Protein AF-A0AAT9HQ12-F1 (afdb_monomer_lite)

Secondary structure (DSSP, 8-state):
-EEE-TT-BEEEEEE--HHHHHHHHHHHHTT--------GGGEEEEEES-SS----PPTTSPPPBPPPTTT---PPPPPP-TTS-STTHHHHHHHHHHHTHHHHHHTS-GGGS--TT-----S--PPPP-------------------------------HHHHHHHHHHHHHHHHHHSPPSTTSEEEEE-GGG-EEEEEEETTEEEEEETTS-EEEEESSSTT--EEE--TTTHHHHHHHHHHHS----

Organism: NCBI:txid3074435

pLDDT: mean 78.27, std 21.44, range [27.86, 98.12]

Structure (mmCIF, N/CA/C/O backbone):
data_AF-A0AAT9HQ12-F1
#
_entry.id   AF-A0AAT9HQ12-F1
#
loop_
_atom_site.group_PDB
_atom_site.id
_atom_site.type_symbol
_atom_site.label_atom_id
_atom_site.label_alt_id
_atom_site.label_comp_id
_atom_site.label_asym_id
_atom_site.label_entity_id
_atom_site.label_seq_id
_atom_site.pdbx_PDB_ins_code
_atom_site.Cartn_x
_atom_site.Cartn_y
_atom_site.Cartn_z
_atom_site.occupancy
_atom_site.B_iso_or_equiv
_atom_site.auth_seq_id
_atom_site.auth_comp_id
_atom_site.auth_asym_id
_atom_site.auth_atom_id
_atom_site.pdbx_PDB_model_num
ATOM 1 N N . MET A 1 1 ? 15.199 -3.775 -9.799 1.00 80.31 1 MET A N 1
ATOM 2 C CA . MET A 1 1 ? 16.308 -2.938 -10.311 1.00 80.31 1 MET A CA 1
ATOM 3 C C . MET A 1 1 ? 16.054 -2.595 -11.773 1.00 80.31 1 MET A C 1
ATOM 5 O O . MET A 1 1 ? 15.286 -3.301 -12.417 1.00 80.31 1 MET A O 1
ATOM 9 N N . LEU A 1 2 ? 16.644 -1.513 -12.286 1.00 86.12 2 LEU A N 1
ATOM 10 C CA . LEU A 1 2 ? 16.540 -1.106 -13.694 1.00 86.12 2 LEU A CA 1
ATOM 11 C C . LEU A 1 2 ? 17.924 -1.249 -14.338 1.00 86.12 2 LEU A C 1
ATOM 13 O O . LEU A 1 2 ? 18.877 -0.660 -13.838 1.00 86.12 2 LEU A O 1
ATOM 17 N N . GLY A 1 3 ? 18.034 -2.042 -15.404 1.00 84.06 3 GLY A N 1
ATOM 18 C CA . GLY A 1 3 ? 19.289 -2.310 -16.111 1.00 84.06 3 GLY A CA 1
ATOM 19 C C . GLY A 1 3 ? 19.176 -2.071 -17.616 1.00 84.06 3 GLY A C 1
ATOM 20 O O . GLY A 1 3 ? 18.081 -2.131 -18.179 1.00 84.06 3 GLY A O 1
ATOM 21 N N . GLN A 1 4 ? 20.307 -1.778 -18.257 1.00 86.56 4 GLN A N 1
ATOM 22 C CA . GLN A 1 4 ? 20.458 -1.646 -19.708 1.00 86.56 4 GLN A CA 1
ATOM 23 C C . GLN A 1 4 ? 21.588 -2.585 -20.144 1.00 86.56 4 GLN A C 1
ATOM 25 O O . GLN A 1 4 ? 22.638 -2.595 -19.503 1.00 86.56 4 GLN A O 1
ATOM 30 N N . ASP A 1 5 ? 21.382 -3.378 -21.194 1.00 86.94 5 ASP A N 1
ATOM 31 C CA . ASP A 1 5 ? 22.424 -4.266 -21.726 1.00 86.94 5 ASP A CA 1
ATOM 32 C C . ASP A 1 5 ? 23.354 -3.570 -22.741 1.00 86.94 5 ASP A C 1
ATOM 34 O O . ASP A 1 5 ? 23.207 -2.386 -23.051 1.00 86.94 5 ASP A O 1
ATOM 38 N N . GLY A 1 6 ? 24.340 -4.314 -23.253 1.00 87.75 6 GLY A N 1
ATOM 39 C CA . GLY A 1 6 ? 25.343 -3.804 -24.193 1.00 87.75 6 GLY A CA 1
ATOM 40 C C . GLY A 1 6 ? 24.816 -3.458 -25.592 1.00 87.75 6 GLY A C 1
ATOM 41 O O . GLY A 1 6 ? 25.466 -2.685 -26.294 1.00 87.75 6 GLY A O 1
ATOM 42 N N . GLU A 1 7 ? 23.651 -3.974 -25.997 1.00 89.81 7 GLU A N 1
ATOM 43 C CA . GLU A 1 7 ? 22.966 -3.555 -27.233 1.00 89.81 7 GLU A CA 1
ATOM 44 C C . GLU A 1 7 ? 22.048 -2.347 -26.984 1.00 89.81 7 GLU A C 1
ATOM 46 O O . GLU A 1 7 ? 21.621 -1.662 -27.915 1.00 89.81 7 GLU A O 1
ATOM 51 N N . GLY A 1 8 ? 21.806 -2.031 -25.713 1.00 87.69 8 GLY A N 1
ATOM 52 C CA . GLY A 1 8 ? 21.059 -0.880 -25.247 1.00 87.69 8 GLY A CA 1
ATOM 53 C C . GLY A 1 8 ? 19.601 -1.183 -24.910 1.00 87.69 8 GLY A C 1
ATOM 54 O O . GLY A 1 8 ? 18.848 -0.228 -24.691 1.00 87.69 8 GLY A O 1
ATOM 55 N N . ALA A 1 9 ? 19.192 -2.455 -24.860 1.00 89.94 9 ALA A N 1
ATOM 56 C CA . ALA A 1 9 ? 17.831 -2.806 -24.482 1.00 89.94 9 ALA A CA 1
ATOM 57 C C . ALA A 1 9 ? 17.628 -2.649 -22.963 1.00 89.94 9 ALA A C 1
ATOM 59 O O . ALA A 1 9 ? 18.515 -2.916 -22.147 1.00 89.94 9 ALA A O 1
ATOM 60 N N . ARG A 1 10 ? 16.454 -2.135 -22.587 1.00 89.69 10 ARG A N 1
ATOM 61 C CA . ARG A 1 10 ? 16.074 -1.790 -21.211 1.00 89.69 10 ARG A CA 1
ATOM 62 C C . ARG A 1 10 ? 15.330 -2.941 -20.541 1.00 89.69 10 ARG A C 1
ATOM 64 O O . ARG A 1 10 ? 14.375 -3.475 -21.104 1.00 89.69 10 ARG A O 1
ATOM 71 N N . TRP A 1 11 ? 15.709 -3.242 -19.304 1.00 88.50 11 TRP A N 1
ATOM 72 C CA . TRP A 1 11 ? 15.171 -4.345 -18.508 1.00 88.50 11 TRP A CA 1
ATOM 73 C C . TRP A 1 11 ? 14.816 -3.905 -17.088 1.00 88.50 11 TRP A C 1
ATOM 75 O O . TRP A 1 11 ? 15.600 -3.222 -16.424 1.00 88.50 11 TRP A O 1
ATOM 85 N N . THR A 1 12 ? 13.663 -4.347 -16.586 1.00 90.00 12 THR A N 1
ATOM 86 C CA . THR A 1 12 ? 13.330 -4.274 -15.160 1.00 90.00 12 THR A CA 1
ATOM 87 C C . THR A 1 12 ? 13.540 -5.642 -14.523 1.00 90.00 12 THR A C 1
ATOM 89 O O . THR A 1 12 ? 12.779 -6.576 -14.765 1.00 90.00 12 THR A O 1
ATOM 92 N N . VAL A 1 13 ? 14.577 -5.756 -13.697 1.00 88.00 13 VAL A N 1
ATOM 93 C CA . VAL A 1 13 ? 14.955 -6.992 -13.001 1.00 88.00 13 VAL A CA 1
ATOM 94 C C . VAL A 1 13 ? 14.226 -7.066 -11.658 1.00 88.00 13 VAL A C 1
ATOM 96 O O . VAL A 1 13 ? 14.308 -6.133 -10.851 1.00 88.00 13 VAL A O 1
ATOM 99 N N . VAL A 1 14 ? 13.517 -8.164 -11.413 1.00 88.00 14 VAL A N 1
ATOM 100 C CA . VAL A 1 14 ? 12.830 -8.476 -10.153 1.00 88.00 14 VAL A CA 1
ATOM 101 C C . VAL A 1 14 ? 13.702 -9.440 -9.356 1.00 88.00 14 VAL A C 1
ATOM 103 O O . VAL A 1 14 ? 14.080 -10.488 -9.875 1.00 88.00 14 VAL A O 1
ATOM 106 N N . VAL A 1 15 ? 14.002 -9.087 -8.105 1.00 88.38 15 VAL A N 1
ATOM 107 C CA . VAL A 1 15 ? 14.813 -9.895 -7.180 1.00 88.38 15 VAL A CA 1
ATOM 108 C C . VAL A 1 15 ? 14.055 -10.167 -5.883 1.00 88.38 15 VAL A C 1
ATOM 110 O O . VAL A 1 15 ? 13.202 -9.361 -5.502 1.00 88.38 15 VAL A O 1
ATOM 113 N N . ASP A 1 16 ? 14.359 -11.278 -5.213 1.00 86.94 16 ASP A N 1
ATOM 114 C CA . ASP A 1 16 ? 13.832 -11.611 -3.881 1.00 86.94 16 ASP A CA 1
ATOM 115 C C . ASP A 1 16 ? 14.804 -11.307 -2.724 1.00 86.94 16 ASP A C 1
ATOM 117 O O . ASP A 1 16 ? 14.398 -11.362 -1.560 1.00 86.94 16 ASP A O 1
ATOM 121 N N . ASP A 1 17 ? 16.041 -10.888 -3.018 1.00 87.50 17 ASP A N 1
ATOM 122 C CA . ASP A 1 17 ? 17.003 -10.434 -2.010 1.00 87.50 17 ASP A CA 1
ATOM 123 C C . ASP A 1 17 ? 16.582 -9.096 -1.363 1.00 87.50 17 ASP A C 1
ATOM 125 O O . ASP A 1 17 ? 16.874 -7.989 -1.832 1.00 87.50 17 ASP A O 1
ATOM 129 N N . VAL A 1 18 ? 15.899 -9.218 -0.223 1.00 81.31 18 VAL A N 1
ATOM 130 C CA . VAL A 1 18 ? 15.489 -8.104 0.643 1.00 81.31 18 VAL A CA 1
ATOM 131 C C . VAL A 1 18 ? 16.694 -7.368 1.247 1.00 81.31 18 VAL A C 1
ATOM 133 O O . VAL A 1 18 ? 16.600 -6.169 1.513 1.00 81.31 18 VAL A O 1
ATOM 136 N N . SER A 1 19 ? 17.830 -8.042 1.454 1.00 84.44 19 SER A N 1
ATOM 137 C CA . SER A 1 19 ? 19.046 -7.436 2.005 1.00 84.44 19 SER A CA 1
ATOM 138 C C . SER A 1 19 ? 19.709 -6.512 0.987 1.00 84.44 19 SER A C 1
ATOM 140 O O . SER A 1 19 ? 20.027 -5.375 1.332 1.00 84.44 19 SER A O 1
ATOM 142 N N . LEU A 1 20 ? 19.825 -6.935 -0.274 1.00 85.44 20 LEU A N 1
ATOM 143 C CA . LEU A 1 20 ? 20.295 -6.086 -1.373 1.00 85.44 20 LEU A CA 1
ATOM 144 C C . LEU A 1 20 ? 19.397 -4.851 -1.562 1.00 85.44 20 LEU A C 1
ATOM 146 O O . LEU A 1 20 ? 19.901 -3.743 -1.734 1.00 85.44 20 LEU A O 1
ATOM 150 N N . VAL A 1 21 ? 18.071 -5.003 -1.452 1.00 82.81 21 VAL A N 1
ATOM 151 C CA . VAL A 1 21 ? 17.129 -3.866 -1.490 1.00 82.81 21 VAL A CA 1
ATOM 152 C C . VAL A 1 21 ? 17.324 -2.917 -0.298 1.00 82.81 21 VAL A C 1
ATOM 154 O O . VAL A 1 21 ? 17.319 -1.700 -0.483 1.00 82.81 21 VAL A O 1
ATOM 157 N N . ALA A 1 22 ? 17.537 -3.439 0.913 1.00 83.44 22 ALA A N 1
ATOM 158 C CA . ALA A 1 22 ? 17.792 -2.616 2.097 1.00 83.44 22 ALA A CA 1
ATOM 159 C C . ALA A 1 22 ? 19.127 -1.854 2.003 1.00 83.44 22 ALA A C 1
ATOM 161 O O . ALA A 1 22 ? 19.181 -0.669 2.335 1.00 83.44 22 ALA A O 1
ATOM 162 N N . VAL A 1 23 ? 20.185 -2.500 1.499 1.00 86.31 23 VAL A N 1
ATOM 163 C CA . VAL A 1 23 ? 21.488 -1.862 1.249 1.00 86.31 23 VAL A CA 1
ATOM 164 C C . VAL A 1 23 ? 21.386 -0.817 0.136 1.00 86.31 23 VAL A C 1
ATOM 166 O O . VAL A 1 23 ? 21.974 0.251 0.269 1.00 86.31 23 VAL A O 1
ATOM 169 N N . ALA A 1 24 ? 20.597 -1.053 -0.917 1.00 85.44 24 ALA A N 1
ATOM 170 C CA . ALA A 1 24 ? 20.370 -0.067 -1.973 1.00 85.44 24 ALA A CA 1
ATOM 171 C C . ALA A 1 24 ? 19.743 1.232 -1.436 1.00 85.44 24 ALA A C 1
ATOM 173 O O . ALA A 1 24 ? 20.214 2.323 -1.758 1.00 85.44 24 ALA A O 1
ATOM 174 N N . ILE A 1 25 ? 18.719 1.113 -0.582 1.00 83.75 25 ILE A N 1
ATOM 175 C CA . ILE A 1 25 ? 18.056 2.256 0.066 1.00 83.75 25 ILE A CA 1
ATOM 176 C C . ILE A 1 25 ? 19.024 2.970 1.019 1.00 83.75 25 ILE A C 1
ATOM 178 O O . ILE A 1 25 ? 19.206 4.177 0.908 1.00 83.75 25 ILE A O 1
ATOM 182 N N . ALA A 1 26 ? 19.711 2.235 1.900 1.00 85.69 26 ALA A N 1
ATOM 183 C CA . ALA A 1 26 ? 20.644 2.827 2.860 1.00 85.69 26 ALA A CA 1
ATOM 184 C C . ALA A 1 26 ? 21.833 3.536 2.182 1.00 85.69 26 ALA A C 1
ATOM 186 O O . ALA A 1 26 ? 22.249 4.607 2.621 1.00 85.69 26 ALA A O 1
ATOM 187 N N . SER A 1 27 ? 22.365 2.972 1.093 1.00 87.88 27 SER A N 1
ATOM 188 C CA . SER A 1 27 ? 23.413 3.608 0.288 1.00 87.88 27 SER A CA 1
ATOM 189 C C . SER A 1 27 ? 22.914 4.894 -0.371 1.00 87.88 27 SER A C 1
ATOM 191 O O . SER A 1 27 ? 23.603 5.908 -0.298 1.00 87.88 27 SER A O 1
ATOM 193 N N . TRP A 1 28 ? 21.701 4.891 -0.937 1.00 85.38 28 TRP A N 1
ATOM 194 C CA . TRP A 1 28 ? 21.075 6.085 -1.513 1.00 85.38 28 TRP A CA 1
ATOM 195 C C . TRP A 1 28 ? 20.851 7.189 -0.466 1.00 85.38 28 TRP A C 1
ATOM 197 O O . TRP A 1 28 ? 21.304 8.317 -0.662 1.00 85.38 28 TRP A O 1
ATOM 207 N N . ASP A 1 29 ? 20.236 6.858 0.673 1.00 84.62 29 ASP A N 1
ATOM 208 C CA . ASP A 1 29 ? 19.923 7.810 1.750 1.00 84.62 29 ASP A CA 1
ATOM 209 C C . ASP A 1 29 ? 21.185 8.412 2.399 1.00 84.62 29 ASP A C 1
ATOM 211 O O . ASP A 1 29 ? 21.175 9.559 2.849 1.00 84.62 29 ASP A O 1
ATOM 215 N N . CYS A 1 30 ? 22.295 7.666 2.421 1.00 89.50 30 CYS A N 1
ATOM 216 C CA . CYS A 1 30 ? 23.600 8.155 2.874 1.00 89.50 30 CYS A CA 1
ATOM 217 C C . CYS A 1 30 ? 24.458 8.801 1.767 1.00 89.50 30 CYS A C 1
ATOM 219 O O . CYS A 1 30 ? 25.561 9.262 2.065 1.00 89.50 30 CYS A O 1
ATOM 221 N N . GLY A 1 31 ? 23.997 8.840 0.511 1.00 87.19 31 GLY A N 1
ATOM 222 C CA . GLY A 1 31 ? 24.762 9.376 -0.622 1.00 87.19 31 GLY A CA 1
ATOM 223 C C . GLY A 1 31 ? 26.035 8.585 -0.955 1.00 87.19 31 GLY A C 1
ATOM 224 O O . GLY A 1 31 ? 27.016 9.166 -1.416 1.00 87.19 31 GLY A O 1
ATOM 225 N N . MET A 1 32 ? 26.044 7.278 -0.682 1.00 85.25 32 MET A N 1
ATOM 226 C CA . MET A 1 32 ? 27.166 6.373 -0.939 1.00 85.25 32 MET A CA 1
ATOM 227 C C . MET A 1 32 ? 27.026 5.683 -2.299 1.00 85.25 32 MET A C 1
ATOM 229 O O . MET A 1 32 ? 25.956 5.191 -2.653 1.00 85.25 32 MET A O 1
ATOM 233 N N . GLU A 1 33 ? 28.133 5.571 -3.033 1.00 80.31 33 GLU A N 1
ATOM 234 C CA . GLU A 1 33 ? 28.203 4.708 -4.214 1.00 80.31 33 GLU A CA 1
ATOM 235 C C . GLU A 1 33 ? 28.159 3.231 -3.788 1.00 80.31 33 GLU A C 1
ATOM 237 O O . GLU A 1 33 ? 28.920 2.794 -2.920 1.00 80.31 33 GLU A O 1
ATOM 242 N N . HIS A 1 34 ? 27.271 2.454 -4.407 1.00 78.69 34 HIS A N 1
ATOM 243 C CA . HIS A 1 34 ? 27.161 1.012 -4.211 1.00 78.69 34 HIS A CA 1
ATOM 244 C C . HIS A 1 34 ? 26.798 0.342 -5.537 1.00 78.69 34 HIS A C 1
ATOM 246 O O . HIS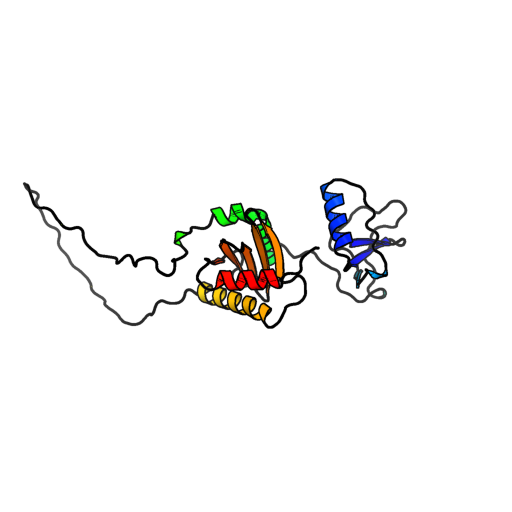 A 1 34 ? 25.990 0.876 -6.298 1.00 78.69 34 HIS A O 1
ATOM 252 N N . ASP A 1 35 ? 27.393 -0.817 -5.816 1.00 80.06 35 ASP A N 1
ATOM 253 C CA . ASP A 1 35 ? 27.052 -1.608 -6.997 1.00 80.06 35 ASP A CA 1
ATOM 254 C C . ASP A 1 35 ? 25.690 -2.283 -6.780 1.00 80.06 35 ASP A C 1
ATOM 256 O O . ASP A 1 35 ? 25.465 -2.942 -5.768 1.00 80.06 35 ASP A O 1
ATOM 260 N N . LEU A 1 36 ? 24.769 -2.091 -7.723 1.00 76.31 36 LEU A N 1
ATOM 261 C CA . LEU A 1 36 ? 23.414 -2.646 -7.694 1.00 76.31 36 LEU A CA 1
ATOM 262 C C . LEU A 1 36 ? 23.254 -3.778 -8.718 1.00 76.31 36 LEU A C 1
ATOM 264 O O . LEU A 1 36 ? 22.199 -3.926 -9.335 1.00 76.31 36 LEU A O 1
ATOM 268 N N . SER A 1 37 ? 24.315 -4.565 -8.889 1.00 80.88 37 SER A N 1
ATOM 269 C CA . SER A 1 37 ? 24.334 -5.812 -9.652 1.00 80.88 37 SER A CA 1
ATOM 270 C C . SER A 1 37 ? 23.830 -6.976 -8.780 1.00 80.88 37 SER A C 1
ATOM 272 O O . SER A 1 37 ? 24.527 -7.364 -7.841 1.00 80.88 37 SER A O 1
ATOM 274 N N . PRO A 1 38 ? 22.633 -7.539 -9.037 1.00 83.44 38 PRO A N 1
ATOM 275 C CA . PRO A 1 38 ? 22.118 -8.672 -8.272 1.00 83.44 38 PRO A CA 1
ATOM 276 C C . PRO A 1 38 ? 22.816 -9.982 -8.662 1.00 83.44 38 PRO A C 1
ATOM 278 O O . PRO A 1 38 ? 23.213 -10.167 -9.812 1.00 83.44 38 PRO A O 1
ATOM 281 N N . ASP A 1 39 ? 22.905 -10.914 -7.713 1.00 85.12 39 ASP A N 1
ATOM 282 C CA . ASP A 1 39 ? 23.353 -12.286 -7.976 1.00 85.12 39 ASP A CA 1
ATOM 283 C C . ASP A 1 39 ? 22.317 -13.025 -8.844 1.00 85.12 39 ASP A C 1
ATOM 285 O O . ASP A 1 39 ? 21.108 -12.893 -8.616 1.00 85.12 39 ASP A O 1
ATOM 289 N N . GLU A 1 40 ? 22.770 -13.804 -9.833 1.00 85.12 40 GLU A N 1
ATOM 290 C CA . GLU A 1 40 ? 21.889 -14.483 -10.796 1.00 85.12 40 GLU A CA 1
ATOM 291 C C . GLU A 1 40 ? 20.883 -15.437 -10.134 1.00 85.12 40 GLU A C 1
ATOM 293 O O . GLU A 1 40 ? 19.781 -15.619 -10.651 1.00 85.12 40 GLU A O 1
ATOM 298 N N . HIS A 1 41 ? 21.207 -15.998 -8.966 1.00 89.12 41 HIS A N 1
ATOM 299 C CA . HIS A 1 41 ? 20.320 -16.887 -8.218 1.00 89.12 41 HIS A CA 1
ATOM 300 C C . HIS A 1 41 ? 19.197 -16.141 -7.474 1.00 89.12 41 HIS A C 1
ATOM 302 O O . HIS A 1 41 ? 18.236 -16.779 -7.051 1.00 89.12 41 HIS A O 1
ATOM 308 N N . THR A 1 42 ? 19.294 -14.812 -7.337 1.00 88.25 42 THR A N 1
ATOM 309 C CA . THR A 1 42 ? 18.261 -13.945 -6.725 1.00 88.25 42 THR A CA 1
ATOM 310 C C . THR A 1 42 ? 17.302 -13.338 -7.757 1.00 88.25 42 THR A C 1
ATOM 312 O O . THR A 1 42 ? 16.318 -12.694 -7.392 1.00 88.25 42 THR A O 1
ATOM 315 N N . VAL A 1 43 ? 17.568 -13.509 -9.061 1.00 89.38 43 VAL A N 1
ATOM 316 C CA . VAL A 1 43 ? 16.749 -12.938 -10.142 1.00 89.38 43 VAL A CA 1
ATOM 317 C C . VAL A 1 43 ? 15.533 -13.823 -10.413 1.00 89.38 43 VAL A C 1
ATOM 319 O O . VAL A 1 43 ? 15.621 -14.874 -11.042 1.00 89.38 43 VAL A O 1
ATOM 322 N N . VAL A 1 44 ? 14.363 -13.357 -9.976 1.00 89.75 44 VAL A N 1
ATOM 323 C CA . VAL A 1 44 ? 13.088 -14.084 -10.095 1.00 89.75 44 VAL A CA 1
ATOM 324 C C . VAL A 1 44 ? 12.413 -13.843 -11.451 1.00 89.75 44 VAL A C 1
ATOM 326 O O . VAL A 1 44 ? 11.695 -14.708 -11.952 1.00 89.75 44 VAL A O 1
ATOM 329 N N . ALA A 1 45 ? 12.619 -12.664 -12.051 1.00 88.12 45 ALA A N 1
ATOM 330 C CA . ALA A 1 45 ? 12.135 -12.333 -13.393 1.00 88.12 45 ALA A CA 1
ATOM 331 C C . ALA A 1 45 ? 12.907 -11.156 -14.015 1.00 88.12 45 ALA A C 1
ATOM 333 O O . ALA A 1 45 ? 13.331 -10.238 -13.313 1.00 88.12 45 ALA A O 1
ATOM 334 N N . ALA A 1 46 ? 12.988 -11.129 -15.346 1.00 88.00 46 ALA A N 1
ATOM 335 C CA . ALA A 1 46 ? 13.354 -9.947 -16.122 1.00 88.00 46 ALA A CA 1
ATOM 336 C C . ALA A 1 46 ? 12.145 -9.513 -16.964 1.00 88.00 46 ALA A C 1
ATOM 338 O O . ALA A 1 46 ? 11.625 -10.294 -17.758 1.00 88.00 46 ALA A O 1
ATOM 339 N N . LEU A 1 47 ? 11.678 -8.280 -16.766 1.00 90.12 47 LEU A N 1
ATOM 340 C CA . LEU A 1 47 ? 10.546 -7.699 -17.488 1.00 90.12 47 LEU A CA 1
ATOM 341 C C . LEU A 1 47 ? 11.039 -6.692 -18.541 1.00 90.12 47 LEU A C 1
ATOM 343 O O . LEU A 1 47 ? 11.999 -5.961 -18.276 1.00 90.12 47 LEU A O 1
ATOM 347 N N . PRO A 1 48 ? 10.392 -6.616 -19.718 1.00 90.62 48 PRO A N 1
ATOM 348 C CA . PRO A 1 48 ? 10.818 -5.725 -20.790 1.00 90.62 48 PRO A CA 1
ATOM 349 C C . PRO A 1 48 ? 10.593 -4.246 -20.438 1.00 90.62 48 PRO A C 1
ATOM 351 O O . PRO A 1 48 ? 9.521 -3.849 -19.977 1.00 90.62 48 PRO A O 1
ATOM 354 N N . GLY A 1 49 ? 11.592 -3.415 -20.729 1.00 88.50 49 GLY A N 1
ATOM 355 C CA . GLY A 1 49 ? 11.551 -1.965 -20.558 1.00 88.50 49 GLY A CA 1
ATOM 356 C C . GLY A 1 49 ? 11.675 -1.479 -19.112 1.00 88.50 49 GLY A C 1
ATOM 357 O O . GLY A 1 49 ? 11.856 -2.252 -18.168 1.00 88.50 49 GLY A O 1
ATOM 358 N N . TRP A 1 50 ? 11.569 -0.159 -18.943 1.00 88.12 50 TRP A N 1
ATOM 359 C CA . TRP A 1 50 ? 11.500 0.520 -17.642 1.00 88.12 50 TRP A CA 1
ATOM 360 C C . TRP A 1 50 ? 10.178 1.287 -17.508 1.00 88.12 50 TRP A C 1
ATOM 362 O O . TRP A 1 50 ? 9.722 1.854 -18.504 1.00 88.12 50 TRP A O 1
ATOM 372 N N . PRO A 1 51 ? 9.621 1.427 -16.287 1.00 81.94 51 PRO A N 1
ATOM 373 C CA . PRO A 1 51 ? 8.449 2.269 -16.050 1.00 81.94 51 PRO A CA 1
ATOM 374 C C . PRO A 1 51 ? 8.724 3.766 -16.237 1.00 81.94 51 PRO A C 1
ATOM 376 O O . PRO A 1 51 ? 7.786 4.551 -16.284 1.00 81.94 51 PRO A O 1
ATOM 379 N N . LEU A 1 52 ? 9.986 4.192 -16.349 1.00 79.94 52 LEU A N 1
ATOM 380 C CA . LEU A 1 52 ? 10.353 5.600 -16.497 1.00 79.94 52 LEU A CA 1
ATOM 381 C C . LEU A 1 52 ? 10.992 5.886 -17.870 1.00 79.94 52 LEU A C 1
ATOM 383 O O . LEU A 1 52 ? 11.771 5.068 -18.381 1.00 79.94 52 LEU A O 1
ATOM 387 N N . PRO A 1 53 ? 10.703 7.051 -18.483 1.00 75.88 53 PRO A N 1
ATOM 388 C CA . PRO A 1 53 ? 11.458 7.534 -19.630 1.00 75.88 53 PRO A CA 1
ATOM 389 C C . PRO A 1 53 ? 12.861 7.955 -19.176 1.00 75.88 53 PRO A C 1
ATOM 391 O O . PRO A 1 53 ? 13.021 8.605 -18.145 1.00 75.88 53 PRO A O 1
ATOM 394 N N . VAL A 1 54 ? 13.883 7.617 -19.962 1.00 74.50 54 VAL A N 1
ATOM 395 C CA . VAL A 1 54 ? 15.264 8.053 -19.722 1.00 74.50 54 VAL A CA 1
ATOM 396 C C . VAL A 1 54 ? 15.836 8.590 -21.026 1.00 74.50 54 VAL A C 1
ATOM 398 O O . VAL A 1 54 ? 15.812 7.911 -22.047 1.00 74.50 54 VAL A O 1
ATOM 401 N N . ALA A 1 55 ? 16.319 9.831 -20.983 1.00 72.06 55 ALA A N 1
ATOM 402 C CA . ALA A 1 55 ? 16.770 10.586 -22.154 1.00 72.06 55 ALA A CA 1
ATOM 403 C C . ALA A 1 55 ? 18.294 10.531 -22.388 1.00 72.06 55 ALA A C 1
ATOM 405 O O . ALA A 1 55 ? 18.800 11.199 -23.287 1.00 72.06 55 ALA A O 1
ATOM 406 N N . VAL A 1 56 ? 19.033 9.781 -21.564 1.00 71.56 56 VAL A N 1
ATOM 407 C CA . VAL A 1 56 ? 20.503 9.748 -21.547 1.00 71.56 56 VAL A CA 1
ATOM 408 C C . VAL A 1 56 ? 20.980 8.298 -21.621 1.00 71.56 56 VAL A C 1
ATOM 410 O O . VAL A 1 56 ? 20.515 7.459 -20.855 1.00 71.56 56 VAL A O 1
ATOM 413 N N . ALA A 1 57 ? 21.899 8.008 -22.542 1.00 73.88 57 ALA A N 1
ATOM 414 C CA . ALA A 1 57 ? 22.568 6.712 -22.645 1.00 73.88 57 ALA A CA 1
ATOM 415 C C . ALA A 1 57 ? 23.754 6.625 -21.671 1.00 73.88 57 ALA A C 1
ATOM 417 O O . ALA A 1 57 ? 24.431 7.628 -21.427 1.00 73.88 57 ALA A O 1
ATOM 418 N N . ALA A 1 58 ? 24.057 5.425 -21.174 1.00 76.75 58 ALA A N 1
ATOM 419 C CA . ALA A 1 58 ? 25.329 5.176 -20.502 1.00 76.75 58 ALA A CA 1
ATOM 420 C C . ALA A 1 58 ? 26.511 5.344 -21.491 1.00 76.75 58 ALA A C 1
ATOM 422 O O . ALA A 1 58 ? 26.374 5.009 -22.673 1.00 76.75 58 ALA A O 1
ATOM 423 N N . PRO A 1 59 ? 27.686 5.846 -21.058 1.00 81.38 59 PRO A N 1
ATOM 424 C CA . PRO A 1 59 ? 28.836 6.010 -21.944 1.00 81.38 59 PRO A CA 1
ATOM 425 C C . PRO A 1 59 ? 29.245 4.699 -22.630 1.00 81.38 59 PRO A C 1
ATOM 427 O O . PRO A 1 59 ? 29.462 3.686 -21.970 1.00 81.38 59 PRO A O 1
ATOM 430 N N . ASN A 1 60 ? 29.430 4.754 -23.952 1.00 85.75 60 ASN A N 1
ATOM 431 C CA . ASN A 1 60 ? 29.773 3.624 -24.832 1.00 85.75 60 ASN A CA 1
ATOM 432 C C . ASN A 1 60 ? 28.669 2.561 -25.034 1.00 85.75 60 ASN A C 1
ATOM 434 O O . ASN A 1 60 ? 28.934 1.555 -25.688 1.00 85.75 60 ASN A O 1
ATOM 438 N N . VAL A 1 61 ? 27.445 2.791 -24.548 1.00 86.56 61 VAL A N 1
ATOM 439 C CA . VAL A 1 61 ? 26.268 1.941 -24.810 1.00 86.56 61 VAL A CA 1
ATOM 440 C C . VAL A 1 61 ? 25.370 2.616 -25.866 1.00 86.56 61 VAL A C 1
ATOM 442 O O . VAL A 1 61 ? 25.325 3.851 -25.915 1.00 86.56 61 VAL A O 1
ATOM 445 N N . PRO A 1 62 ? 24.655 1.868 -26.733 1.00 88.75 62 PRO A N 1
ATOM 446 C CA . PRO A 1 62 ? 23.667 2.446 -27.644 1.00 88.75 62 PRO A CA 1
ATOM 447 C C . PRO A 1 62 ? 22.522 3.188 -26.932 1.00 88.75 62 PRO A C 1
ATOM 449 O O . PRO A 1 62 ? 22.351 3.126 -25.711 1.00 88.75 62 PRO A O 1
ATOM 452 N N . ALA A 1 63 ? 21.706 3.900 -27.715 1.00 87.69 63 ALA A N 1
ATOM 453 C CA . ALA A 1 63 ? 20.546 4.618 -27.195 1.00 87.69 63 ALA A CA 1
ATOM 454 C C . ALA A 1 63 ? 19.576 3.656 -26.465 1.00 87.69 63 ALA A C 1
ATOM 456 O O . ALA A 1 63 ? 19.244 2.607 -27.030 1.00 87.69 63 ALA A O 1
ATOM 457 N N . PRO A 1 64 ? 19.099 3.995 -25.247 1.00 88.94 64 PRO A N 1
ATOM 458 C CA . PRO A 1 64 ? 18.192 3.135 -24.496 1.00 88.94 64 PRO A CA 1
ATOM 459 C C . PRO A 1 64 ? 16.892 2.890 -25.265 1.00 88.94 64 PRO A C 1
ATOM 461 O O . PRO A 1 64 ? 16.176 3.833 -25.603 1.00 88.94 64 PRO A O 1
ATOM 464 N N . HIS A 1 65 ? 16.571 1.624 -25.516 1.00 87.38 65 HIS A N 1
ATOM 465 C CA . HIS A 1 65 ? 15.349 1.209 -26.201 1.00 87.38 65 HIS A CA 1
ATOM 466 C C . HIS A 1 65 ? 14.697 0.034 -25.470 1.00 87.38 65 HIS A C 1
ATOM 468 O O . HIS A 1 65 ? 15.343 -0.660 -24.694 1.00 87.38 65 HIS A O 1
ATOM 474 N N . ASP A 1 66 ? 13.407 -0.204 -25.680 1.00 87.00 66 ASP A N 1
ATOM 475 C CA . ASP A 1 66 ? 12.774 -1.390 -25.102 1.00 87.00 66 ASP A CA 1
ATOM 476 C C . ASP A 1 66 ? 12.932 -2.595 -26.041 1.00 87.00 66 ASP A C 1
ATOM 478 O O . ASP A 1 66 ? 12.773 -2.421 -27.254 1.00 87.00 66 ASP A O 1
ATOM 482 N N . PRO A 1 67 ? 13.170 -3.808 -25.511 1.00 87.62 67 PRO A N 1
ATOM 483 C CA . PRO A 1 67 ? 13.293 -5.014 -26.322 1.00 87.62 67 PRO A CA 1
ATOM 484 C C . PRO A 1 67 ? 12.009 -5.313 -27.114 1.00 87.62 67 PRO A C 1
ATOM 486 O O . PRO A 1 67 ? 10.889 -4.951 -26.716 1.00 87.62 67 PRO A O 1
ATOM 489 N N . GLY A 1 68 ? 12.194 -5.978 -28.257 1.00 81.44 68 GLY A N 1
ATOM 490 C CA . GLY A 1 68 ? 11.109 -6.448 -29.117 1.00 81.44 68 GLY A CA 1
ATOM 491 C C . GLY A 1 68 ? 10.299 -7.583 -28.474 1.00 81.44 68 GLY A C 1
ATOM 492 O O . GLY A 1 68 ? 10.821 -8.292 -27.611 1.00 81.44 68 GLY A O 1
ATOM 493 N N . PRO A 1 69 ? 9.034 -7.782 -28.893 1.00 77.06 69 PRO A N 1
ATOM 494 C CA . PRO A 1 69 ? 8.178 -8.838 -28.347 1.00 77.06 69 PRO A CA 1
ATOM 495 C C . PRO A 1 69 ? 8.750 -10.238 -28.606 1.00 77.06 69 PRO A C 1
ATOM 497 O O . PRO A 1 69 ? 8.589 -11.125 -27.780 1.00 77.06 69 PRO A O 1
ATOM 500 N N . ASP A 1 70 ? 9.493 -10.411 -29.703 1.00 76.19 70 ASP A N 1
ATOM 501 C CA . ASP A 1 70 ? 10.132 -11.675 -30.089 1.00 76.19 70 ASP A CA 1
ATOM 502 C C . ASP A 1 70 ? 11.267 -12.113 -29.136 1.00 76.19 70 ASP A C 1
ATOM 504 O O . ASP A 1 70 ? 11.794 -13.216 -29.276 1.00 76.19 70 ASP A O 1
ATOM 508 N N . VAL A 1 71 ? 11.670 -11.249 -28.191 1.00 75.00 71 VAL A N 1
ATOM 509 C CA . VAL A 1 71 ? 12.746 -11.510 -27.219 1.00 75.00 71 VAL A CA 1
ATOM 510 C C . VAL A 1 71 ? 12.190 -12.023 -25.885 1.00 75.00 71 VAL A C 1
ATOM 512 O O . VAL A 1 71 ? 12.738 -12.973 -25.331 1.00 75.00 71 VAL A O 1
ATOM 515 N N . VAL A 1 72 ? 11.116 -11.412 -25.362 1.00 75.25 72 VAL A N 1
ATOM 516 C CA . VAL A 1 72 ? 10.450 -11.809 -24.104 1.00 75.25 72 VAL A CA 1
ATOM 517 C C . VAL A 1 72 ? 8.950 -11.504 -24.162 1.00 75.25 72 VAL A C 1
ATOM 519 O O . VAL A 1 72 ? 8.549 -10.343 -24.272 1.00 75.25 72 VAL A O 1
ATOM 522 N N . ASP A 1 73 ? 8.125 -12.535 -23.963 1.00 68.88 73 ASP A N 1
ATOM 523 C CA . ASP A 1 73 ? 6.693 -12.394 -23.680 1.00 68.88 73 ASP A CA 1
ATOM 524 C C . ASP A 1 73 ? 6.474 -11.790 -22.281 1.00 68.88 73 ASP A C 1
ATOM 526 O O . ASP A 1 73 ? 6.670 -12.448 -21.257 1.00 68.88 73 ASP A O 1
ATOM 530 N N . GLY A 1 74 ? 6.018 -10.537 -22.216 1.00 71.44 74 GLY A N 1
ATOM 531 C CA . GLY A 1 74 ? 5.600 -9.925 -20.955 1.00 71.44 74 GLY A CA 1
ATOM 532 C C . GLY A 1 74 ? 5.095 -8.486 -21.097 1.00 71.44 74 GLY A C 1
ATOM 533 O O . GLY A 1 74 ? 5.605 -7.730 -21.928 1.00 71.44 74 GLY A O 1
ATOM 534 N N . PRO A 1 75 ? 4.106 -8.057 -20.289 1.00 79.56 75 PRO A N 1
ATOM 535 C CA . PRO A 1 75 ? 3.729 -6.652 -20.219 1.00 79.56 75 PRO A CA 1
ATOM 536 C C . PRO A 1 75 ? 4.867 -5.835 -19.592 1.00 79.56 75 PRO A C 1
ATOM 538 O O . PRO A 1 75 ? 5.448 -6.227 -18.577 1.00 79.56 75 PRO A O 1
ATOM 541 N N . ARG A 1 76 ? 5.160 -4.669 -20.174 1.00 81.56 76 ARG A N 1
ATOM 542 C CA . ARG A 1 76 ? 6.081 -3.694 -19.573 1.00 81.56 76 ARG A CA 1
ATOM 543 C C . ARG A 1 76 ? 5.452 -3.137 -18.296 1.00 81.56 76 ARG A C 1
ATOM 545 O O . ARG A 1 76 ? 4.244 -2.896 -18.267 1.00 81.56 76 ARG A O 1
ATOM 552 N N . LEU A 1 77 ? 6.252 -2.889 -17.260 1.00 84.31 77 LEU A N 1
ATOM 553 C CA . LEU A 1 77 ? 5.761 -2.124 -16.112 1.00 84.31 77 LEU A CA 1
ATOM 554 C C . LEU A 1 77 ? 5.515 -0.680 -16.553 1.00 84.31 77 LEU A C 1
ATOM 556 O O . LEU A 1 77 ? 6.433 -0.019 -17.030 1.00 84.31 77 LEU A O 1
ATOM 560 N N . THR A 1 78 ? 4.294 -0.190 -16.372 1.00 80.25 78 THR A N 1
ATOM 561 C CA . THR A 1 78 ? 3.948 1.226 -16.537 1.00 80.25 78 THR A CA 1
ATOM 562 C C . THR A 1 78 ? 3.877 1.907 -15.169 1.00 80.25 78 THR A C 1
ATOM 564 O O . THR A 1 78 ? 3.585 1.240 -14.171 1.00 80.25 78 THR A O 1
ATOM 567 N N . PRO A 1 79 ? 4.076 3.234 -15.086 1.00 79.25 79 PRO A N 1
ATOM 568 C CA . PRO A 1 79 ? 3.628 4.004 -13.934 1.00 79.25 79 PRO A CA 1
ATOM 569 C C . PRO A 1 79 ? 2.128 3.794 -13.683 1.00 79.25 79 PRO A C 1
ATOM 571 O O . PRO A 1 79 ? 1.386 3.483 -14.623 1.00 79.25 79 PRO A O 1
ATOM 574 N N . PRO A 1 80 ? 1.655 3.993 -12.444 1.00 77.31 80 PRO A N 1
ATOM 575 C CA . PRO A 1 80 ? 0.233 4.165 -12.202 1.00 77.31 80 PRO A CA 1
ATOM 576 C C . PRO A 1 80 ? -0.264 5.459 -12.863 1.00 77.31 80 PRO A C 1
ATOM 578 O O . PRO A 1 80 ? 0.393 6.495 -12.773 1.00 77.31 80 PRO A O 1
ATOM 581 N N . ASP A 1 81 ? -1.427 5.401 -13.511 1.00 80.94 81 ASP A N 1
ATOM 582 C CA . ASP A 1 81 ? -2.090 6.567 -14.106 1.00 80.94 81 ASP A CA 1
ATOM 583 C C . ASP A 1 81 ? -2.608 7.495 -13.002 1.00 80.94 81 ASP A C 1
ATOM 585 O O . ASP A 1 81 ? -3.590 7.169 -12.341 1.00 80.94 81 ASP A O 1
ATOM 589 N N . VAL A 1 82 ? -1.926 8.617 -12.761 1.00 76.81 82 VAL A N 1
ATOM 590 C CA . VAL A 1 82 ? -2.228 9.539 -11.652 1.00 76.81 82 VAL A CA 1
ATOM 591 C C . VAL A 1 82 ? -3.508 10.358 -11.840 1.00 76.81 82 VAL A C 1
ATOM 593 O O . VAL A 1 82 ? -4.003 10.897 -10.853 1.00 76.81 82 VAL A O 1
ATOM 596 N N . GLU A 1 83 ? -4.064 10.427 -13.052 1.00 82.12 83 GLU A N 1
ATOM 597 C CA . GLU A 1 83 ? -5.244 11.251 -13.364 1.00 82.12 83 GLU A CA 1
ATOM 598 C C . GLU A 1 83 ? -6.570 10.558 -12.993 1.00 82.12 83 GLU A C 1
ATOM 600 O O . GLU A 1 83 ? -7.610 11.209 -12.870 1.00 82.12 83 GLU A O 1
ATOM 605 N N . VAL A 1 84 ? -6.555 9.232 -12.808 1.00 86.19 84 VAL A N 1
ATOM 606 C CA . VAL A 1 84 ? -7.748 8.411 -12.551 1.00 86.19 84 VAL A CA 1
ATOM 607 C C . VAL A 1 84 ? -7.638 7.734 -11.186 1.00 86.19 84 VAL A C 1
ATOM 609 O O . VAL A 1 84 ? -6.644 7.074 -10.892 1.00 86.19 84 VAL A O 1
ATOM 612 N N . TRP A 1 85 ? -8.670 7.847 -10.341 1.00 86.88 85 TRP A N 1
ATOM 613 C CA . TRP A 1 85 ? -8.699 7.105 -9.076 1.00 86.88 85 TRP A CA 1
ATOM 614 C C . TRP A 1 85 ? -8.857 5.603 -9.309 1.00 86.88 85 TRP A C 1
ATOM 616 O O . TRP A 1 85 ? -9.721 5.157 -10.065 1.00 86.88 85 TRP A O 1
ATOM 626 N N . GLY A 1 86 ? -8.064 4.817 -8.588 1.00 87.88 86 GLY A N 1
ATOM 627 C CA . GLY A 1 86 ? -8.182 3.371 -8.578 1.00 87.88 86 GLY A CA 1
ATOM 628 C C . GLY A 1 86 ? -7.147 2.694 -7.679 1.00 87.88 86 GLY A C 1
ATOM 629 O O . GLY A 1 86 ? -6.549 3.334 -6.802 1.00 87.88 86 GLY A O 1
ATOM 630 N N . PRO A 1 87 ? -6.872 1.396 -7.920 1.00 89.44 87 PRO A N 1
ATOM 631 C CA . PRO A 1 87 ? -6.060 0.566 -7.035 1.00 89.44 87 PRO A CA 1
ATOM 632 C C . PRO A 1 87 ? -4.595 0.974 -6.859 1.00 89.44 87 PRO A C 1
ATOM 634 O O . PRO A 1 87 ? -3.894 0.280 -6.126 1.00 89.44 87 PRO A O 1
ATOM 637 N N . ALA A 1 88 ? -4.099 2.019 -7.524 1.00 88.75 88 ALA A N 1
ATOM 638 C CA . ALA A 1 88 ? -2.770 2.573 -7.276 1.00 88.75 88 ALA A CA 1
ATOM 639 C C . ALA A 1 88 ? -2.833 3.857 -6.437 1.00 88.75 88 ALA A C 1
ATOM 641 O O . ALA A 1 88 ? -2.109 3.976 -5.456 1.00 88.75 88 ALA A O 1
ATOM 642 N N . GLN A 1 89 ? -3.753 4.765 -6.749 1.00 90.62 89 GLN A N 1
ATOM 643 C CA . GLN A 1 89 ? -3.980 6.046 -6.071 1.00 90.62 89 GLN A CA 1
ATOM 644 C C . GLN A 1 89 ? -4.386 5.800 -4.622 1.00 90.62 89 GLN A C 1
ATOM 646 O O . GLN A 1 89 ? -3.778 6.340 -3.701 1.00 90.62 89 GLN A O 1
ATOM 651 N N . ARG A 1 90 ? -5.314 4.859 -4.419 1.00 93.81 90 ARG A N 1
ATOM 652 C CA . ARG A 1 90 ? -5.704 4.359 -3.098 1.00 93.81 90 ARG A CA 1
ATOM 653 C C . ARG A 1 90 ? -4.515 3.799 -2.307 1.00 93.81 90 ARG A C 1
ATOM 655 O O . ARG A 1 90 ? -4.447 3.963 -1.091 1.00 93.81 90 ARG A O 1
ATOM 662 N N . ARG A 1 91 ? -3.552 3.153 -2.983 1.00 92.44 91 ARG A N 1
ATOM 663 C CA . ARG A 1 91 ? -2.348 2.621 -2.326 1.00 92.44 91 ARG A CA 1
ATOM 664 C C . ARG A 1 91 ? -1.337 3.707 -1.986 1.00 92.44 91 ARG A C 1
ATOM 666 O O . ARG A 1 91 ? -0.805 3.641 -0.885 1.00 92.44 91 ARG A O 1
ATOM 673 N N . LEU A 1 92 ? -1.125 4.672 -2.880 1.00 91.31 92 LEU A N 1
ATOM 674 C CA . LEU A 1 92 ? -0.258 5.832 -2.671 1.00 91.31 92 LEU A CA 1
ATOM 675 C C . LEU A 1 92 ? -0.779 6.707 -1.524 1.00 91.31 92 LEU A C 1
ATOM 677 O O . LEU A 1 92 ? -0.013 7.042 -0.630 1.00 91.31 92 LEU A O 1
ATOM 681 N N . GLY A 1 93 ? -2.089 6.975 -1.471 1.00 93.44 93 GLY A N 1
ATOM 682 C CA . GLY A 1 93 ? -2.719 7.651 -0.330 1.00 93.44 93 GLY A CA 1
ATOM 683 C C . GLY A 1 93 ? -2.531 6.884 0.984 1.00 93.44 93 GLY A C 1
ATOM 684 O O . GLY A 1 93 ? -2.239 7.481 2.014 1.00 93.44 93 GLY A O 1
ATOM 685 N N . ALA A 1 94 ? -2.603 5.549 0.949 1.00 95.62 94 ALA A N 1
ATOM 686 C CA . ALA A 1 94 ? -2.289 4.713 2.106 1.00 95.62 94 ALA A CA 1
ATOM 687 C C . ALA A 1 94 ? -0.788 4.713 2.490 1.00 95.62 94 ALA A C 1
ATOM 689 O O . ALA A 1 94 ? -0.476 4.570 3.670 1.00 95.62 94 ALA A O 1
ATOM 690 N N . ASP A 1 95 ? 0.146 4.893 1.546 1.00 94.12 95 ASP A N 1
ATOM 691 C CA . ASP A 1 95 ? 1.571 5.072 1.874 1.00 94.12 95 ASP A CA 1
ATOM 692 C C . ASP A 1 95 ? 1.820 6.463 2.483 1.00 94.12 95 ASP A C 1
ATOM 694 O O . ASP A 1 95 ? 2.528 6.570 3.481 1.00 94.12 95 ASP A O 1
ATOM 698 N N . GLU A 1 96 ? 1.163 7.510 1.974 1.00 95.12 96 GLU A N 1
ATOM 699 C CA . GLU A 1 96 ? 1.238 8.872 2.520 1.00 95.12 96 GLU A CA 1
ATOM 700 C C . GLU A 1 96 ? 0.655 8.961 3.942 1.00 95.12 96 GLU A C 1
ATOM 702 O O . GLU A 1 96 ? 1.259 9.567 4.825 1.00 95.12 96 GLU A O 1
ATOM 707 N N . ILE A 1 97 ? -0.474 8.296 4.217 1.00 96.50 97 ILE A N 1
ATOM 708 C CA . ILE A 1 97 ? -1.054 8.205 5.572 1.00 96.50 97 ILE A CA 1
ATOM 70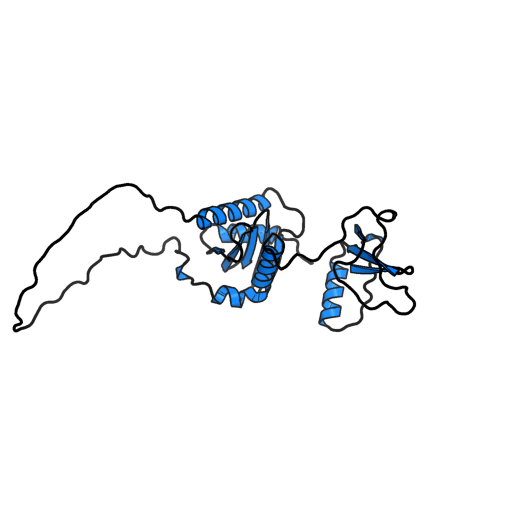9 C C . ILE A 1 97 ? -0.149 7.402 6.518 1.00 96.50 97 ILE A C 1
ATOM 711 O O . ILE A 1 97 ? -0.061 7.720 7.705 1.00 96.50 97 ILE A O 1
ATOM 715 N N . ALA A 1 98 ? 0.547 6.375 6.019 1.00 95.75 98 ALA A N 1
ATOM 716 C CA . ALA A 1 98 ? 1.513 5.619 6.815 1.00 95.75 98 ALA A CA 1
ATOM 717 C C . ALA A 1 98 ? 2.769 6.449 7.140 1.00 95.75 98 ALA A C 1
ATOM 719 O O . ALA A 1 98 ? 3.274 6.378 8.261 1.00 95.75 98 ALA A O 1
ATOM 720 N N . LEU A 1 99 ? 3.246 7.248 6.180 1.00 93.62 99 LEU A N 1
ATOM 721 C CA . LEU A 1 99 ? 4.410 8.126 6.307 1.00 93.62 99 LEU A CA 1
ATOM 722 C C . LEU A 1 99 ? 4.126 9.332 7.218 1.00 93.62 99 LEU A C 1
ATOM 724 O O . LEU A 1 99 ? 4.903 9.620 8.126 1.00 93.62 99 LEU A O 1
ATOM 728 N N . GLN A 1 100 ? 2.990 10.004 7.014 1.00 95.94 100 GLN A N 1
ATOM 729 C CA . GLN A 1 100 ? 2.580 11.220 7.726 1.00 95.94 100 GLN A CA 1
ATOM 730 C C . GLN A 1 100 ? 1.549 10.948 8.834 1.00 95.94 100 GLN A C 1
ATOM 732 O O . GLN A 1 100 ? 0.686 11.788 9.101 1.00 95.94 100 GLN A O 1
ATOM 737 N N . TRP A 1 101 ? 1.623 9.786 9.501 1.00 95.94 101 TRP A N 1
ATOM 738 C CA . TRP A 1 101 ? 0.610 9.335 10.473 1.00 95.94 101 TRP A CA 1
ATOM 739 C C . TRP A 1 101 ? 0.210 10.409 11.494 1.00 95.94 101 TRP A C 1
ATOM 741 O O . TRP A 1 101 ? -0.973 10.568 11.782 1.00 95.94 101 TRP A O 1
ATOM 751 N N . ALA A 1 102 ? 1.176 11.157 12.042 1.00 94.38 102 ALA A N 1
ATOM 752 C CA . ALA A 1 102 ? 0.901 12.210 13.022 1.00 94.38 102 ALA A CA 1
ATOM 753 C C . ALA A 1 102 ? 0.011 13.326 12.444 1.00 94.38 102 ALA A C 1
ATOM 755 O O . ALA A 1 102 ? -1.021 13.645 13.027 1.00 94.38 102 ALA A O 1
ATOM 756 N N . VAL A 1 103 ? 0.358 13.838 11.258 1.00 96.00 103 VAL A N 1
ATOM 757 C CA . VAL A 1 103 ? -0.369 14.921 10.573 1.00 96.00 103 VAL A CA 1
ATOM 758 C C . VAL A 1 103 ? -1.794 14.492 10.220 1.00 96.00 103 VAL A C 1
ATOM 760 O O . VAL A 1 103 ? -2.733 15.270 10.373 1.00 96.00 103 VAL A O 1
ATOM 763 N N . TRP A 1 104 ? -1.986 13.243 9.786 1.00 95.56 104 TRP A N 1
ATOM 764 C CA . TRP A 1 104 ? -3.321 12.690 9.537 1.00 95.56 104 TRP A CA 1
ATOM 765 C C . TRP A 1 104 ? -4.110 12.463 10.827 1.00 95.56 104 TRP A C 1
ATOM 767 O O . TRP A 1 104 ? -5.304 12.748 10.877 1.00 95.56 104 TRP A O 1
ATOM 777 N N . ARG A 1 105 ? -3.461 11.989 11.895 1.00 93.94 105 ARG A N 1
ATOM 778 C CA . ARG A 1 105 ? -4.117 11.701 13.175 1.00 93.94 105 ARG A CA 1
ATOM 779 C C . ARG A 1 105 ? -4.585 12.957 13.914 1.00 93.94 105 ARG A C 1
ATOM 781 O O . ARG A 1 105 ? -5.623 12.904 14.572 1.00 93.94 105 ARG A O 1
ATOM 788 N N . GLU A 1 106 ? -3.857 14.064 13.785 1.00 93.88 106 GLU A N 1
ATOM 789 C CA . GLU A 1 106 ? -4.208 15.373 14.360 1.00 93.88 106 GLU A CA 1
ATOM 790 C C . GLU A 1 106 ? -5.469 15.997 13.734 1.00 93.88 106 GLU A C 1
ATOM 792 O O . GLU A 1 106 ? -6.141 16.794 14.384 1.00 93.88 106 GLU A O 1
ATOM 797 N N . GLN A 1 107 ? -5.833 15.605 12.508 1.00 92.06 107 GLN A N 1
ATOM 798 C CA . GLN A 1 107 ? -7.047 16.073 11.820 1.00 92.06 107 GLN A CA 1
ATOM 799 C C . GLN A 1 107 ? -8.326 15.330 12.253 1.00 92.06 107 GLN A C 1
ATOM 801 O O . GLN A 1 107 ? -9.428 15.725 11.874 1.00 92.06 107 GLN A O 1
ATOM 806 N N . VAL A 1 108 ? -8.205 14.247 13.029 1.00 91.25 108 VAL A N 1
ATOM 807 C CA . VAL A 1 108 ? -9.331 13.384 13.410 1.00 91.25 108 VAL A CA 1
ATOM 808 C C . VAL A 1 108 ? -9.934 13.823 14.745 1.00 91.25 108 VAL A C 1
ATOM 810 O O . VAL A 1 108 ? -9.293 13.721 15.790 1.00 91.25 108 VAL A O 1
ATOM 813 N N . ASP A 1 109 ? -11.205 14.229 14.724 1.00 85.62 109 ASP A N 1
ATOM 814 C CA . ASP A 1 109 ? -11.986 14.504 15.933 1.00 85.62 109 ASP A CA 1
ATOM 815 C C . ASP A 1 109 ? -12.321 13.204 16.691 1.00 85.62 109 ASP A C 1
ATOM 817 O O . ASP A 1 109 ? -13.181 12.418 16.288 1.00 85.62 109 ASP A O 1
ATOM 821 N N . ASP A 1 110 ? -11.666 13.001 17.837 1.00 80.50 110 ASP A N 1
ATOM 822 C CA . ASP A 1 110 ? -11.898 11.874 18.749 1.00 80.50 110 ASP A CA 1
ATOM 823 C C . ASP A 1 110 ? -13.360 11.751 19.229 1.00 80.50 110 ASP A C 1
ATOM 825 O O . ASP A 1 110 ? -13.787 10.660 19.621 1.00 80.50 110 ASP A O 1
ATOM 829 N N . THR A 1 111 ? -14.152 12.832 19.207 1.00 78.50 111 THR A N 1
ATOM 830 C CA . THR A 1 111 ? -15.573 12.797 19.594 1.00 78.50 111 THR A CA 1
ATOM 831 C C . THR A 1 111 ? -16.458 12.100 18.558 1.00 78.50 111 THR A C 1
ATOM 833 O O . THR A 1 111 ? -17.538 11.618 18.912 1.00 78.50 111 THR A O 1
ATOM 836 N N . ALA A 1 112 ? -15.976 11.932 17.319 1.00 73.31 112 ALA A N 1
ATOM 837 C CA . ALA A 1 112 ? -16.632 11.122 16.294 1.00 73.31 112 ALA A CA 1
ATOM 838 C C . ALA A 1 112 ? -16.628 9.613 16.621 1.00 73.31 112 ALA A C 1
ATOM 840 O O . ALA A 1 112 ? -17.398 8.854 16.026 1.00 73.31 112 ALA A O 1
ATOM 841 N N . PHE A 1 113 ? -15.809 9.162 17.583 1.00 77.62 113 PHE A N 1
ATOM 842 C CA . PHE A 1 113 ? -15.762 7.768 18.032 1.00 77.62 113 PHE A CA 1
ATOM 843 C C . PHE A 1 113 ? -16.531 7.575 19.350 1.00 77.62 113 PHE A C 1
ATOM 845 O O . PHE A 1 113 ? -15.965 7.759 20.434 1.00 77.62 113 PHE A O 1
ATOM 852 N N . PRO A 1 114 ? -17.811 7.150 19.316 1.00 62.00 114 PRO A N 1
ATOM 853 C CA . PRO A 1 114 ? -18.559 6.868 20.535 1.00 62.00 114 PRO A CA 1
ATOM 854 C C . PRO A 1 114 ? -17.896 5.724 21.315 1.00 62.00 114 PRO A C 1
ATOM 856 O O . PRO A 1 114 ? -17.912 4.564 20.897 1.00 62.00 114 PRO A O 1
ATOM 859 N N . ARG A 1 115 ? -17.311 6.048 22.475 1.00 55.66 115 ARG A N 1
ATOM 860 C CA . ARG A 1 115 ? -16.699 5.051 23.364 1.00 55.66 115 ARG A CA 1
ATOM 861 C C . ARG A 1 115 ? -17.770 4.065 23.852 1.00 55.66 115 ARG A C 1
ATOM 863 O O . ARG A 1 115 ? -18.754 4.516 24.449 1.00 55.66 115 ARG A O 1
ATOM 870 N N . PRO A 1 116 ? -17.594 2.740 23.682 1.00 47.53 116 PRO A N 1
ATOM 871 C CA . PRO A 1 116 ? -18.507 1.767 24.270 1.00 47.53 116 PRO A CA 1
ATOM 872 C C . PRO A 1 116 ? -18.482 1.914 25.799 1.00 47.53 116 PRO A C 1
ATOM 874 O O . PRO A 1 116 ? -17.428 1.795 26.419 1.00 47.53 116 PRO A O 1
ATOM 877 N N . GLY A 1 117 ? -19.636 2.220 26.398 1.00 52.09 117 GLY A N 1
ATOM 878 C CA . GLY A 1 117 ? -19.761 2.498 27.835 1.00 52.09 117 GLY A CA 1
ATOM 879 C C . GLY A 1 117 ? -19.671 3.975 28.245 1.00 52.09 117 GLY A C 1
ATOM 880 O O . GLY A 1 117 ? -19.687 4.260 29.440 1.00 52.09 117 GLY A O 1
ATOM 881 N N . GLY A 1 118 ? -19.611 4.928 27.305 1.00 42.25 118 GLY A N 1
ATOM 882 C CA . GLY A 1 118 ? -19.840 6.342 27.629 1.00 42.25 118 GLY A CA 1
ATOM 883 C C . GLY A 1 118 ? -21.262 6.569 28.181 1.00 42.25 118 GLY A C 1
ATOM 884 O O . GLY A 1 118 ? -22.200 5.934 27.692 1.00 42.25 118 GLY A O 1
ATOM 885 N N . PRO A 1 119 ? -21.465 7.450 29.182 1.00 40.47 119 PRO A N 1
ATOM 886 C CA . PRO A 1 119 ? -22.796 7.720 29.714 1.00 40.47 119 PRO A CA 1
ATOM 887 C C . PRO A 1 119 ? -23.670 8.360 28.632 1.00 40.47 119 PRO A C 1
ATOM 889 O O . PRO A 1 119 ? -23.284 9.357 28.017 1.00 40.47 119 PRO A O 1
ATOM 892 N N . ALA A 1 120 ? -24.861 7.803 28.411 1.00 38.66 120 ALA A N 1
ATOM 893 C CA . ALA A 1 120 ? -25.822 8.371 27.476 1.00 38.66 120 ALA A CA 1
ATOM 894 C C . ALA A 1 120 ? -26.217 9.783 27.939 1.00 38.66 120 ALA A C 1
ATOM 896 O O . ALA A 1 120 ? -26.864 9.946 28.974 1.00 38.66 120 ALA A O 1
ATOM 897 N N . ARG A 1 121 ? -25.833 10.815 27.175 1.00 41.78 121 ARG A N 1
ATOM 898 C CA . ARG A 1 121 ? -26.342 12.177 27.382 1.00 41.78 121 ARG A CA 1
ATOM 899 C C . ARG A 1 121 ? -27.799 12.222 26.935 1.00 41.78 121 ARG A C 1
ATOM 901 O O . ARG A 1 121 ? -28.073 12.502 25.773 1.00 41.78 121 ARG A O 1
ATOM 908 N N . THR A 1 122 ? -28.713 11.950 27.860 1.00 37.03 122 THR A N 1
ATOM 909 C CA . THR A 1 122 ? -30.153 12.146 27.671 1.00 37.03 122 THR A CA 1
ATOM 910 C C . THR A 1 122 ? -30.417 13.595 27.244 1.00 37.03 122 THR A C 1
ATOM 912 O O . THR A 1 122 ? -30.127 14.508 28.025 1.00 37.03 122 THR A O 1
ATOM 915 N N . PRO A 1 123 ? -30.946 13.857 26.036 1.00 41.12 123 PRO A N 1
ATOM 916 C CA . PRO A 1 123 ? -31.385 15.194 25.664 1.00 41.12 123 PRO A CA 1
ATOM 917 C C . PRO A 1 123 ? -32.669 15.498 26.443 1.00 41.12 123 PRO A C 1
ATOM 919 O O . PRO A 1 123 ? -33.657 14.786 26.289 1.00 41.12 123 PRO A O 1
ATOM 922 N N . GLY A 1 124 ? -32.653 16.528 27.293 1.00 44.62 124 GLY A N 1
ATOM 923 C CA . GLY A 1 124 ? -33.816 16.908 28.103 1.00 44.62 124 GLY A CA 1
ATOM 924 C C . GLY A 1 124 ? -33.822 16.353 29.532 1.00 44.62 124 GLY A C 1
ATOM 925 O O . GLY A 1 124 ? -34.746 15.650 29.928 1.00 44.62 124 GLY A O 1
ATOM 926 N N . ALA A 1 125 ? -32.831 16.740 30.336 1.00 37.19 125 ALA A N 1
ATOM 927 C CA . ALA A 1 125 ? -33.006 16.889 31.781 1.00 37.19 125 ALA A CA 1
ATOM 928 C C . ALA A 1 125 ? -32.887 18.389 32.090 1.00 37.19 125 ALA A C 1
ATOM 930 O O . ALA A 1 125 ? -31.800 18.950 31.974 1.00 37.19 125 ALA A O 1
ATOM 931 N N . GLY A 1 126 ? -34.020 19.043 32.362 1.00 36.12 126 GLY A N 1
ATOM 932 C CA . GLY A 1 126 ? -34.085 20.495 32.552 1.00 36.12 126 GLY A CA 1
ATOM 933 C C . GLY A 1 126 ? -33.413 20.965 33.843 1.00 36.12 126 GLY A C 1
ATOM 934 O O . GLY A 1 126 ? -33.291 20.211 34.810 1.00 36.12 126 GLY A O 1
ATOM 935 N N . GLU A 1 127 ? -32.991 22.227 33.857 1.00 37.41 127 GLU A N 1
ATOM 936 C CA . GLU A 1 127 ? -32.411 22.869 35.036 1.00 37.41 127 GLU A CA 1
ATOM 937 C C . GLU A 1 127 ? -33.465 23.031 36.151 1.00 37.41 127 GLU A C 1
ATOM 939 O O . GLU A 1 127 ? -34.604 23.413 35.868 1.00 37.41 127 GLU A O 1
ATOM 944 N N . PRO A 1 128 ? -33.126 22.770 37.427 1.00 38.06 128 PRO A N 1
ATOM 945 C CA . PRO A 1 128 ? -34.023 23.055 38.539 1.00 38.06 128 PRO A CA 1
ATOM 946 C C . PRO A 1 128 ? -34.071 24.568 38.802 1.00 38.06 128 PRO A C 1
ATOM 948 O O . PRO A 1 128 ? -33.065 25.175 39.178 1.00 38.06 128 PRO A O 1
ATOM 951 N N . ALA A 1 129 ? -35.252 25.158 38.621 1.00 34.97 129 ALA A N 1
ATOM 952 C CA . ALA A 1 129 ? -35.507 26.582 38.823 1.00 34.97 129 ALA A CA 1
ATOM 953 C C . ALA A 1 129 ? -35.250 27.061 40.269 1.00 34.97 129 ALA A C 1
ATOM 955 O O . ALA A 1 129 ? -35.189 26.271 41.217 1.00 34.97 129 ALA A O 1
ATOM 956 N N . ARG A 1 130 ? -35.129 28.385 40.430 1.00 35.91 130 ARG A N 1
ATOM 957 C CA . ARG A 1 130 ? -35.165 29.106 41.713 1.00 35.91 130 ARG A CA 1
ATOM 958 C C . ARG A 1 130 ? -35.978 30.390 41.530 1.00 35.91 130 ARG A C 1
ATOM 960 O O . ARG A 1 130 ? -35.839 31.037 40.497 1.00 35.91 130 ARG A O 1
ATOM 967 N N . ASP A 1 131 ? -36.823 30.713 42.504 1.00 33.06 131 ASP A N 1
ATOM 968 C CA . ASP A 1 131 ? -37.918 31.683 42.356 1.00 33.06 131 ASP A CA 1
ATOM 969 C C . ASP A 1 131 ? -37.551 33.155 42.647 1.00 33.06 131 ASP A C 1
ATOM 971 O O . ASP A 1 131 ? -36.754 33.430 43.545 1.00 33.06 131 ASP A O 1
ATOM 975 N N . GLY A 1 132 ? -38.253 34.075 41.963 1.00 32.09 132 GLY A N 1
ATOM 976 C CA . GLY A 1 132 ? -38.402 35.508 42.293 1.00 32.09 132 GLY A CA 1
ATOM 977 C C . GLY A 1 132 ? -37.208 36.432 41.980 1.00 32.09 132 GLY A C 1
ATOM 978 O O . GLY A 1 132 ? -36.074 35.976 41.861 1.00 32.09 132 GLY A O 1
ATOM 979 N N . ALA A 1 133 ? -37.364 37.759 41.884 1.00 32.22 133 ALA A N 1
ATOM 980 C CA . ALA A 1 133 ? -38.562 38.625 41.889 1.00 32.22 133 ALA A CA 1
ATOM 981 C C . ALA A 1 133 ? -38.113 40.095 41.649 1.00 32.22 133 ALA A C 1
ATOM 983 O O . ALA A 1 133 ? -37.058 40.459 42.173 1.00 32.22 133 ALA A O 1
ATOM 984 N N . ASP A 1 134 ? -38.782 41.022 40.946 1.00 31.02 134 ASP A N 1
ATOM 985 C CA . ASP A 1 134 ? -39.881 41.033 39.940 1.00 31.02 134 ASP A CA 1
ATOM 986 C C . ASP A 1 134 ? -39.482 42.153 38.901 1.00 31.02 134 ASP A C 1
ATOM 988 O O . ASP A 1 134 ? -38.276 42.352 38.742 1.00 31.02 134 ASP A O 1
ATOM 992 N N . ASP A 1 135 ? -40.254 42.950 38.134 1.00 29.98 135 ASP A N 1
ATOM 993 C CA . ASP A 1 135 ? -41.692 43.232 37.898 1.00 29.98 135 ASP A CA 1
ATOM 994 C C . ASP A 1 135 ? -41.843 44.028 36.545 1.00 29.98 135 ASP A C 1
ATOM 996 O O . ASP A 1 135 ? -40.852 44.246 35.849 1.00 29.98 135 ASP A O 1
ATOM 1000 N N . GLU A 1 136 ? -43.051 44.515 36.223 1.00 32.69 136 GLU A N 1
ATOM 1001 C CA . GLU A 1 136 ? -43.461 45.556 35.237 1.00 32.69 136 GLU A CA 1
ATOM 1002 C C . GLU A 1 136 ? -43.365 45.330 33.695 1.00 32.69 136 GLU A C 1
ATOM 1004 O O . GLU A 1 136 ? -42.341 45.514 33.046 1.00 32.69 136 GLU A O 1
ATOM 1009 N N . ALA A 1 137 ? -44.561 45.139 33.110 1.00 30.88 137 ALA A N 1
ATOM 1010 C CA . ALA A 1 137 ? -45.148 45.865 31.961 1.00 30.88 137 ALA A CA 1
ATOM 1011 C C . ALA A 1 137 ? -44.515 45.850 30.537 1.00 30.88 137 ALA A C 1
ATOM 1013 O O . ALA A 1 137 ? -43.496 46.472 30.250 1.00 30.88 137 ALA A O 1
ATOM 1014 N N . GLY A 1 138 ? -45.289 45.309 29.582 1.00 31.31 138 GLY A N 1
ATOM 1015 C CA . GLY A 1 138 ? -45.170 45.485 28.124 1.00 31.31 138 GLY A CA 1
ATOM 1016 C C . GLY A 1 138 ? -46.423 44.928 27.423 1.00 31.31 138 GLY A C 1
ATOM 1017 O O . GLY A 1 138 ? -47.011 43.978 27.935 1.00 31.31 138 GLY A O 1
ATOM 1018 N N . ASP A 1 139 ? -46.867 45.530 26.313 1.00 28.52 139 ASP A N 1
ATOM 1019 C CA . ASP A 1 139 ? -48.209 45.315 25.724 1.00 28.52 139 ASP A CA 1
ATOM 1020 C C . ASP A 1 139 ? -48.166 44.845 24.245 1.00 28.52 139 ASP A C 1
ATOM 1022 O O . ASP A 1 139 ? -47.107 44.833 23.620 1.00 28.52 139 ASP A O 1
ATOM 1026 N N . GLU A 1 140 ? -49.343 44.510 23.706 1.00 32.81 140 GLU A N 1
ATOM 1027 C CA . GLU A 1 140 ? -49.715 44.285 22.295 1.00 32.81 140 GLU A CA 1
ATOM 1028 C C . GLU A 1 140 ? -49.223 43.013 21.552 1.00 32.81 140 GLU A C 1
ATOM 1030 O O . GLU A 1 140 ? -48.149 42.938 20.967 1.00 32.81 140 GLU A O 1
ATOM 1035 N N . ALA A 1 141 ? -50.151 42.048 21.482 1.00 31.12 141 ALA A N 1
ATOM 1036 C CA . ALA A 1 141 ? -50.710 41.435 20.261 1.00 31.12 141 ALA A CA 1
ATOM 1037 C C . ALA A 1 141 ? -49.809 40.853 19.135 1.00 31.12 141 ALA A C 1
ATOM 1039 O O . ALA A 1 141 ? -49.093 41.551 18.422 1.00 31.12 141 ALA A O 1
ATOM 1040 N N . GLY A 1 142 ? -50.059 39.574 18.823 1.00 31.14 142 GLY A N 1
ATOM 1041 C CA . GLY A 1 142 ? -49.718 38.905 17.559 1.00 31.14 142 GLY A CA 1
ATOM 1042 C C . GLY A 1 142 ? -50.490 37.582 17.439 1.00 31.14 142 GLY A C 1
ATOM 1043 O O . GLY A 1 142 ? -50.475 36.796 18.383 1.00 31.14 142 GLY A O 1
ATOM 1044 N N . ASP A 1 143 ? -51.203 37.370 16.330 1.00 27.86 143 ASP A N 1
ATOM 1045 C CA . ASP A 1 143 ? -52.151 36.256 16.120 1.00 27.86 143 ASP A CA 1
ATOM 1046 C C . ASP A 1 143 ? -51.673 35.303 14.995 1.00 27.86 143 ASP A C 1
ATOM 1048 O O . ASP A 1 143 ? -50.658 35.566 14.352 1.00 27.86 143 ASP A O 1
ATOM 1052 N N . GLU A 1 144 ? -52.443 34.238 14.748 1.00 33.09 144 GLU A N 1
ATOM 1053 C CA . GLU A 1 144 ? -52.266 33.176 13.739 1.00 33.09 144 GLU A CA 1
ATOM 1054 C C . GLU A 1 144 ? -51.097 32.201 14.056 1.00 33.09 144 GLU A C 1
ATOM 1056 O O . GLU A 1 144 ? -49.952 32.581 14.269 1.00 33.09 144 GLU A O 1
ATOM 1061 N N . ALA A 1 145 ? -51.302 30.895 14.271 1.00 31.56 145 ALA A N 1
ATOM 1062 C CA . ALA A 1 145 ? -51.965 29.880 13.438 1.00 31.56 145 ALA A CA 1
ATOM 1063 C C . ALA A 1 145 ? -51.298 29.715 12.049 1.00 31.56 145 ALA A C 1
ATOM 1065 O O . ALA A 1 145 ? -51.130 30.674 11.317 1.00 31.56 145 ALA A O 1
ATOM 1066 N N . GLY A 1 146 ? -50.907 28.527 11.583 1.00 27.95 146 GLY A N 1
ATOM 1067 C CA . GLY A 1 146 ? -50.943 27.198 12.198 1.00 27.95 146 GLY A CA 1
ATOM 1068 C C . GLY A 1 146 ? -51.261 26.127 11.150 1.00 27.95 146 GLY A C 1
ATOM 1069 O O . GLY A 1 146 ? -52.327 26.172 10.547 1.00 27.95 146 GLY A O 1
ATOM 1070 N N . ASP A 1 147 ? -50.375 25.147 10.963 1.00 29.02 147 ASP A N 1
ATOM 1071 C CA . ASP A 1 147 ? -50.667 23.929 10.192 1.00 29.02 147 ASP A CA 1
ATOM 1072 C C . ASP A 1 147 ? -49.996 22.706 10.845 1.00 29.02 147 ASP A C 1
ATOM 1074 O O . ASP A 1 147 ? -49.044 22.830 11.620 1.00 29.02 147 ASP A O 1
ATOM 1078 N N . SER A 1 148 ? -50.538 21.512 10.613 1.00 32.97 148 SER A N 1
ATOM 1079 C CA . SER A 1 148 ? -50.134 20.267 11.270 1.00 32.97 148 SER A CA 1
ATOM 1080 C C . SER A 1 148 ? -50.359 19.055 10.368 1.00 32.97 148 SER A C 1
ATOM 1082 O O . SER A 1 148 ? -51.405 18.409 10.408 1.00 32.97 148 SER A O 1
ATOM 1084 N N . ALA A 1 149 ? -49.325 18.688 9.611 1.00 32.41 149 ALA A N 1
ATOM 1085 C CA . ALA A 1 149 ? -49.302 17.491 8.774 1.00 32.41 149 ALA A CA 1
ATOM 1086 C C . ALA A 1 149 ? -48.406 16.397 9.388 1.00 32.41 149 ALA A C 1
ATOM 1088 O O . ALA A 1 1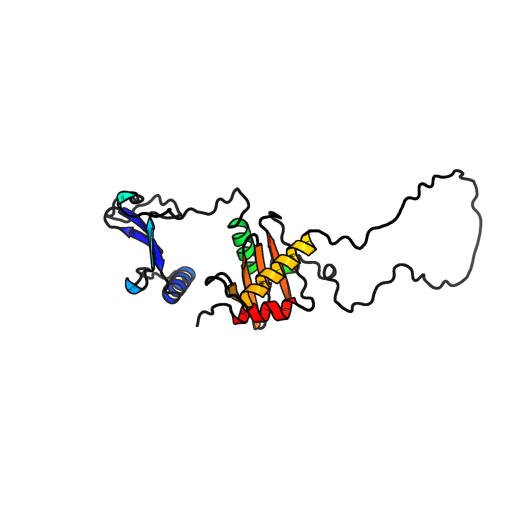49 ? -47.236 16.253 9.036 1.00 32.41 149 ALA A O 1
ATOM 1089 N N . GLN A 1 150 ? -48.953 15.606 10.317 1.00 36.22 150 GLN A N 1
ATOM 1090 C CA . GLN A 1 150 ? -48.272 14.409 10.825 1.00 36.22 150 GLN A CA 1
ATOM 1091 C C . GLN A 1 150 ? -48.399 13.241 9.838 1.00 36.22 150 GLN A C 1
ATOM 1093 O O . GLN A 1 150 ? -49.508 12.815 9.530 1.00 36.22 150 GLN A O 1
ATOM 1098 N N . ASN A 1 151 ? -47.265 12.681 9.414 1.00 32.66 151 ASN A N 1
ATOM 1099 C CA . ASN A 1 151 ? -47.096 11.304 8.931 1.00 32.66 151 ASN A CA 1
ATOM 1100 C C . ASN A 1 151 ? -45.591 10.959 9.000 1.00 32.66 151 ASN A C 1
ATOM 1102 O O . ASN A 1 151 ? -44.760 11.810 8.710 1.00 32.66 151 ASN A O 1
ATOM 1106 N N . GLY A 1 152 ? -45.159 9.749 9.356 1.00 29.34 152 GLY A N 1
ATOM 1107 C CA . GLY A 1 152 ? -45.955 8.610 9.813 1.00 29.34 152 GLY A CA 1
ATOM 1108 C C . GLY A 1 152 ? -45.170 7.296 9.740 1.00 29.34 152 GLY A C 1
ATOM 1109 O O . GLY A 1 152 ? -45.215 6.632 8.715 1.00 29.34 152 GLY A O 1
ATOM 1110 N N . ALA A 1 153 ? -44.532 6.918 10.855 1.00 30.61 153 ALA A N 1
ATOM 1111 C CA . ALA A 1 153 ? -43.865 5.633 11.124 1.00 30.61 153 ALA A CA 1
ATOM 1112 C C . ALA A 1 153 ? -42.597 5.250 10.315 1.00 30.61 153 ALA A C 1
ATOM 1114 O O . ALA A 1 153 ? -42.592 5.197 9.093 1.00 30.61 153 ALA A O 1
ATOM 1115 N N . GLY A 1 154 ? -41.581 4.778 11.052 1.00 37.16 154 GLY A N 1
ATOM 1116 C CA . GLY A 1 154 ? -40.818 3.597 10.628 1.00 37.16 154 GLY A CA 1
ATOM 1117 C C . GLY A 1 154 ? -39.448 3.794 9.978 1.00 37.16 154 GLY A C 1
ATOM 1118 O O . GLY A 1 154 ? -39.235 3.258 8.897 1.00 37.16 154 GLY A O 1
ATOM 1119 N N . ASP A 1 155 ? -38.492 4.415 10.676 1.00 30.53 155 ASP A N 1
ATOM 1120 C CA . ASP A 1 155 ? -37.070 4.125 10.440 1.00 30.53 155 ASP A CA 1
ATOM 1121 C C . ASP A 1 155 ? -36.392 3.673 11.742 1.00 30.53 155 ASP A C 1
ATOM 1123 O O . ASP A 1 155 ? -36.618 4.241 12.815 1.00 30.53 155 ASP A O 1
ATOM 1127 N N . GLY A 1 156 ? -35.583 2.616 11.648 1.00 39.94 156 GLY A N 1
ATOM 1128 C CA . GLY A 1 156 ? -34.580 2.318 12.672 1.00 39.94 156 GLY A CA 1
ATOM 1129 C C . GLY A 1 156 ? -33.393 3.273 12.506 1.00 39.94 156 GLY A C 1
ATOM 1130 O O . GLY A 1 156 ? -33.418 4.130 11.633 1.00 39.94 156 GLY A O 1
ATOM 1131 N N . PRO A 1 157 ? -32.309 3.165 13.287 1.00 41.69 157 PRO A N 1
ATOM 1132 C CA . PRO A 1 157 ? -31.106 3.935 12.988 1.00 41.69 157 PRO A CA 1
ATOM 1133 C C . PRO A 1 157 ? -30.492 3.438 11.668 1.00 41.69 157 PRO A C 1
ATOM 1135 O O . PRO A 1 157 ? -29.723 2.473 11.667 1.00 41.69 157 PRO A O 1
ATOM 1138 N N . ALA A 1 158 ? -30.843 4.084 10.551 1.00 41.97 158 ALA A N 1
ATOM 1139 C CA . ALA A 1 158 ? -30.329 3.767 9.227 1.00 41.97 158 ALA A CA 1
ATOM 1140 C C . ALA A 1 158 ? -28.796 3.756 9.249 1.00 41.97 158 ALA A C 1
ATOM 1142 O O . ALA A 1 158 ? -28.132 4.776 9.467 1.00 41.97 158 ALA A O 1
ATOM 1143 N N . VAL A 1 159 ? -28.223 2.567 9.052 1.00 48.41 159 VAL A N 1
ATOM 1144 C CA . VAL A 1 159 ? -26.775 2.370 9.058 1.00 48.41 159 VAL A CA 1
ATOM 1145 C C . VAL A 1 159 ? -26.200 3.107 7.854 1.00 48.41 159 VAL A C 1
ATOM 1147 O O . VAL A 1 159 ? -26.317 2.634 6.725 1.00 48.41 159 VAL A O 1
ATOM 1150 N N . ARG A 1 160 ? -25.586 4.270 8.107 1.00 55.44 160 ARG A N 1
ATOM 1151 C CA . ARG A 1 160 ? -24.942 5.103 7.080 1.00 55.44 160 ARG A CA 1
ATOM 1152 C C . ARG A 1 160 ? -24.029 4.223 6.206 1.00 55.44 160 ARG A C 1
ATOM 1154 O O . ARG A 1 160 ? -23.253 3.457 6.783 1.00 55.44 160 ARG A O 1
ATOM 1161 N N . PRO A 1 161 ? -24.085 4.309 4.864 1.00 58.81 161 PRO A N 1
ATOM 1162 C CA . PRO A 1 161 ? -23.498 3.302 3.971 1.00 58.81 161 PRO A CA 1
ATOM 1163 C C . PRO A 1 161 ? -22.014 2.991 4.242 1.00 58.81 161 PRO A C 1
ATOM 1165 O O . PRO A 1 161 ? -21.660 1.814 4.348 1.00 58.81 161 PRO A O 1
ATOM 1168 N N . GLY A 1 162 ? -21.177 4.000 4.513 1.00 66.69 162 GLY A N 1
ATOM 1169 C CA . GLY A 1 162 ? -19.771 3.792 4.894 1.00 66.69 162 GLY A CA 1
ATOM 1170 C C . GLY A 1 162 ? -19.575 2.893 6.132 1.00 66.69 162 GLY A C 1
ATOM 1171 O O . GLY A 1 162 ? -18.652 2.086 6.172 1.00 66.69 162 GLY A O 1
ATOM 1172 N N . HIS A 1 163 ? -20.493 2.897 7.111 1.00 77.75 163 HIS A N 1
ATOM 1173 C CA . HIS A 1 163 ? -20.435 1.981 8.266 1.00 77.75 163 HIS A CA 1
ATOM 1174 C C . HIS A 1 163 ? -20.735 0.519 7.891 1.00 77.75 163 HIS A C 1
ATOM 1176 O O . HIS A 1 163 ? -20.404 -0.392 8.653 1.00 77.75 163 HIS A O 1
ATOM 1182 N N . HIS A 1 164 ? -21.383 0.249 6.754 1.00 85.94 164 HIS A N 1
ATOM 1183 C CA . HIS A 1 164 ? -21.446 -1.102 6.193 1.00 85.94 164 HIS A CA 1
ATOM 1184 C C . HIS A 1 164 ? -20.112 -1.463 5.529 1.00 85.94 164 HIS A C 1
ATOM 1186 O O . HIS A 1 164 ? -19.545 -2.514 5.830 1.00 85.94 164 HIS A O 1
ATOM 1192 N N . ARG A 1 165 ? -19.578 -0.565 4.695 1.00 89.31 165 ARG A N 1
ATOM 1193 C CA . ARG A 1 165 ? -18.355 -0.797 3.917 1.00 89.31 165 ARG A CA 1
ATOM 1194 C C . ARG A 1 165 ? -17.109 -0.978 4.795 1.00 89.31 165 ARG A C 1
ATOM 1196 O O . ARG A 1 165 ? -16.381 -1.948 4.609 1.00 89.31 165 ARG A O 1
ATOM 1203 N N . ILE A 1 166 ? -16.941 -0.161 5.839 1.00 91.44 166 ILE A N 1
ATOM 1204 C CA . ILE A 1 166 ? -15.891 -0.323 6.864 1.00 91.44 166 ILE A CA 1
ATOM 1205 C C . ILE A 1 166 ? -15.964 -1.710 7.521 1.00 91.44 166 ILE A C 1
ATOM 1207 O O . ILE A 1 166 ? -14.945 -2.384 7.651 1.00 91.44 166 ILE A O 1
ATOM 1211 N N . ARG A 1 167 ? -17.158 -2.179 7.915 1.00 91.62 167 ARG A N 1
ATOM 1212 C CA . ARG A 1 167 ? -17.310 -3.501 8.551 1.00 91.62 167 ARG A CA 1
ATOM 1213 C C . ARG A 1 167 ? -16.988 -4.651 7.597 1.00 91.62 167 ARG A C 1
ATOM 1215 O O . ARG A 1 167 ? -16.414 -5.639 8.042 1.00 91.62 167 ARG A O 1
ATOM 1222 N N . GLN A 1 168 ? -17.292 -4.511 6.305 1.00 92.81 168 GLN A N 1
ATOM 1223 C CA . GLN A 1 168 ? -16.837 -5.461 5.288 1.00 92.81 168 GLN A CA 1
ATOM 1224 C C . GLN A 1 168 ? -15.302 -5.491 5.207 1.00 92.81 168 GLN A C 1
ATOM 1226 O O . GLN A 1 168 ? -14.720 -6.568 5.292 1.00 92.81 168 GLN A O 1
ATOM 1231 N N . VAL A 1 169 ? -14.641 -4.331 5.120 1.00 95.38 169 VAL A N 1
ATOM 1232 C CA . VAL A 1 169 ? -13.169 -4.242 5.071 1.00 95.38 169 VAL A CA 1
ATOM 1233 C C . VAL A 1 169 ? -12.519 -4.872 6.306 1.00 95.38 169 VAL A C 1
ATOM 1235 O O . VAL A 1 169 ? -11.570 -5.640 6.172 1.00 95.38 169 VAL A O 1
ATOM 1238 N N . LEU A 1 170 ? -13.049 -4.624 7.508 1.00 95.38 170 LEU A N 1
ATOM 1239 C CA . LEU A 1 170 ? -12.542 -5.240 8.741 1.00 95.38 170 LEU A CA 1
ATOM 1240 C C . LEU A 1 170 ? -12.751 -6.766 8.773 1.00 95.38 170 LEU A C 1
ATOM 1242 O O . LEU A 1 170 ? -11.900 -7.481 9.302 1.00 95.38 170 LEU A O 1
ATOM 1246 N N . ALA A 1 171 ? -13.838 -7.278 8.188 1.00 95.12 171 ALA A N 1
ATOM 1247 C CA . ALA A 1 171 ? -14.082 -8.715 8.059 1.00 95.12 171 ALA A CA 1
ATOM 1248 C C . ALA A 1 171 ? -13.152 -9.377 7.022 1.00 95.12 171 ALA A C 1
ATOM 1250 O O . ALA A 1 171 ? -12.605 -10.446 7.286 1.00 95.12 171 ALA A O 1
ATOM 1251 N N . GLU A 1 172 ? -12.903 -8.731 5.880 1.00 96.19 172 GLU A N 1
ATOM 1252 C CA . GLU A 1 172 ? -11.937 -9.202 4.878 1.00 96.19 172 GLU A CA 1
ATOM 1253 C C . GLU A 1 172 ? -10.497 -9.165 5.416 1.00 96.19 172 GLU A C 1
ATOM 1255 O O . GLU A 1 172 ? -9.747 -10.127 5.251 1.00 96.19 172 GLU A O 1
ATOM 1260 N N . ALA A 1 173 ? -10.126 -8.108 6.145 1.00 96.12 173 ALA A N 1
ATOM 1261 C CA . ALA A 1 173 ? -8.846 -8.018 6.842 1.00 96.12 173 ALA A CA 1
ATOM 1262 C C . ALA A 1 173 ? -8.710 -9.068 7.962 1.00 96.12 173 ALA A C 1
ATOM 1264 O O . ALA A 1 173 ? -7.615 -9.581 8.187 1.00 96.12 173 ALA A O 1
ATOM 1265 N N . ARG A 1 174 ? -9.804 -9.435 8.650 1.00 95.44 174 ARG A N 1
ATOM 1266 C CA . ARG A 1 174 ? -9.817 -10.549 9.615 1.00 95.44 174 ARG A CA 1
ATOM 1267 C C . ARG A 1 174 ? -9.588 -11.892 8.923 1.00 95.44 174 ARG A C 1
ATOM 1269 O O . ARG A 1 174 ? -8.805 -12.684 9.436 1.00 95.44 174 ARG A O 1
ATOM 1276 N N . ALA A 1 175 ? -10.209 -12.127 7.767 1.00 96.12 175 ALA A N 1
ATOM 1277 C CA . ALA A 1 175 ? -10.092 -13.385 7.026 1.00 96.12 175 ALA A CA 1
ATOM 1278 C C . ALA A 1 175 ? -8.650 -13.704 6.581 1.00 96.12 175 ALA A C 1
ATOM 1280 O O . ALA A 1 175 ? -8.308 -14.874 6.419 1.00 96.12 175 ALA A O 1
ATOM 1281 N N . TYR A 1 176 ? -7.773 -12.700 6.459 1.00 95.50 176 TYR A N 1
ATOM 1282 C CA . TYR A 1 176 ? -6.336 -12.912 6.240 1.00 95.50 176 TYR A CA 1
ATOM 1283 C C . TYR A 1 176 ? -5.647 -13.705 7.363 1.00 95.50 176 TYR A C 1
ATOM 1285 O O . TYR A 1 176 ? -4.652 -14.373 7.097 1.00 95.50 176 TYR A O 1
ATOM 1293 N N . VAL A 1 177 ? -6.168 -13.685 8.594 1.00 92.81 177 VAL A N 1
ATOM 1294 C CA . VAL A 1 177 ? -5.611 -14.466 9.713 1.00 92.81 177 VAL A CA 1
ATOM 1295 C C . VAL A 1 177 ? -5.836 -15.971 9.508 1.00 92.81 177 VAL A C 1
ATOM 1297 O O . VAL A 1 177 ? -4.951 -16.765 9.816 1.00 92.81 177 VAL A O 1
ATOM 1300 N N . ASP A 1 178 ? -6.987 -16.351 8.945 1.00 93.19 178 ASP A N 1
ATOM 1301 C CA . ASP A 1 178 ? -7.367 -17.747 8.676 1.00 93.19 178 ASP A CA 1
ATOM 1302 C C . ASP A 1 178 ? -6.937 -18.223 7.275 1.00 93.19 178 ASP A C 1
ATOM 1304 O O . ASP A 1 178 ? -6.764 -19.416 7.029 1.00 93.19 178 ASP A O 1
ATOM 1308 N N . SER A 1 179 ? -6.781 -17.296 6.327 1.00 94.00 179 SER A N 1
ATOM 1309 C CA . SER A 1 179 ? -6.365 -17.545 4.942 1.00 94.00 179 SER A CA 1
ATOM 1310 C C . SER A 1 179 ? -5.343 -16.490 4.500 1.00 94.00 179 SER A C 1
ATOM 1312 O O . SER A 1 179 ? -5.723 -15.474 3.908 1.00 94.00 179 SER A O 1
ATOM 1314 N N . PRO A 1 180 ? -4.043 -16.706 4.792 1.00 91.56 180 PRO A N 1
ATOM 1315 C CA . PRO A 1 180 ? -2.994 -15.724 4.543 1.00 91.56 180 PRO A CA 1
ATOM 1316 C C . PRO A 1 180 ? -2.943 -15.234 3.086 1.00 91.56 180 PRO A C 1
ATOM 1318 O O . PRO A 1 180 ? -2.963 -16.047 2.157 1.00 91.56 180 PRO A O 1
ATOM 1321 N N . PRO A 1 181 ? -2.852 -13.912 2.855 1.00 91.50 181 PRO A N 1
ATOM 1322 C CA . PRO A 1 181 ? -2.741 -13.357 1.520 1.00 91.50 181 PRO A CA 1
ATOM 1323 C C . PRO A 1 181 ? -1.329 -13.563 0.944 1.00 91.50 181 PRO A C 1
ATOM 1325 O O . PRO A 1 181 ? -0.381 -13.823 1.689 1.00 91.50 181 PRO A O 1
ATOM 1328 N N . PRO A 1 182 ? -1.151 -13.351 -0.374 1.00 87.56 182 PRO A N 1
ATOM 1329 C CA . PRO A 1 182 ? 0.164 -13.204 -0.988 1.00 87.56 182 PRO A CA 1
ATOM 1330 C C . PRO A 1 182 ? 1.079 -12.234 -0.225 1.00 87.56 182 PRO A C 1
ATOM 1332 O O . PRO A 1 182 ? 0.624 -11.212 0.302 1.00 87.56 182 PRO A O 1
ATOM 1335 N N . LEU A 1 183 ? 2.373 -12.564 -0.197 1.00 83.62 183 LEU A N 1
ATOM 1336 C CA . LEU A 1 183 ? 3.397 -11.854 0.572 1.00 83.62 183 LEU A CA 1
ATOM 1337 C C . LEU A 1 183 ? 3.433 -10.349 0.260 1.00 83.62 183 LEU A C 1
ATOM 1339 O O . LEU A 1 183 ? 3.122 -9.904 -0.844 1.00 83.62 183 LEU A O 1
ATOM 1343 N N . GLY A 1 184 ? 3.790 -9.549 1.266 1.00 83.19 184 GLY A N 1
ATOM 1344 C CA . GLY A 1 184 ? 3.862 -8.091 1.153 1.00 83.19 184 GLY A CA 1
ATOM 1345 C C . GLY A 1 184 ? 2.512 -7.364 1.080 1.00 83.19 184 GLY A C 1
ATOM 1346 O O . GLY A 1 184 ? 2.519 -6.133 1.017 1.00 83.19 184 GLY A O 1
ATOM 1347 N N . ARG A 1 185 ? 1.369 -8.073 1.116 1.00 91.50 185 ARG A N 1
ATOM 1348 C CA . ARG A 1 185 ? 0.022 -7.469 1.206 1.00 91.50 185 ARG A CA 1
ATOM 1349 C C . ARG A 1 185 ? -0.332 -6.973 2.614 1.00 91.50 185 ARG A C 1
ATOM 1351 O O . ARG A 1 185 ? -1.132 -6.050 2.744 1.00 91.50 185 ARG A O 1
ATOM 1358 N N . VAL A 1 186 ? 0.273 -7.563 3.645 1.00 94.44 186 VAL A N 1
ATOM 1359 C CA . VAL A 1 186 ? 0.279 -7.044 5.021 1.00 94.44 186 VAL A CA 1
ATOM 1360 C C . VAL A 1 186 ? 1.723 -6.688 5.372 1.00 94.44 186 VAL A C 1
ATOM 1362 O O . VAL A 1 186 ? 2.627 -7.500 5.162 1.00 94.44 186 VAL A O 1
ATOM 1365 N N . ARG A 1 187 ? 1.949 -5.464 5.856 1.00 92.62 187 ARG A N 1
ATOM 1366 C CA . ARG A 1 187 ? 3.268 -4.903 6.195 1.00 92.62 187 ARG A CA 1
ATOM 1367 C C . ARG A 1 187 ? 3.205 -4.239 7.568 1.00 92.62 187 ARG A C 1
ATOM 1369 O O . ARG A 1 187 ? 2.157 -3.719 7.945 1.00 92.62 187 ARG A O 1
ATOM 1376 N N . SER A 1 188 ? 4.324 -4.224 8.290 1.00 92.12 188 SER A N 1
ATOM 1377 C CA . SER A 1 188 ? 4.403 -3.628 9.628 1.00 92.12 188 SER A CA 1
ATOM 1378 C C . SER A 1 188 ? 5.725 -2.891 9.844 1.00 92.12 188 SER A C 1
ATOM 1380 O O . SER A 1 188 ? 6.781 -3.521 9.923 1.00 92.12 188 SER A O 1
ATOM 1382 N N . ALA A 1 189 ? 5.673 -1.566 9.979 1.00 90.88 189 ALA A N 1
ATOM 1383 C CA . ALA A 1 189 ? 6.815 -0.694 10.257 1.00 90.88 189 ALA A CA 1
ATOM 1384 C C . ALA A 1 189 ? 6.855 -0.269 11.737 1.00 90.88 189 ALA A C 1
ATOM 1386 O O . ALA A 1 189 ? 5.827 -0.227 12.410 1.00 90.88 189 ALA A O 1
ATOM 1387 N N . PHE A 1 190 ? 8.036 0.056 12.267 1.00 90.38 190 PHE A N 1
ATOM 1388 C CA . PHE A 1 190 ? 8.167 0.573 13.636 1.00 90.38 190 PHE A CA 1
ATOM 1389 C C . PHE A 1 190 ? 7.547 1.974 13.770 1.00 90.38 190 PHE A C 1
ATOM 1391 O O . PHE A 1 190 ? 7.678 2.792 12.864 1.00 90.38 190 PHE A O 1
ATOM 1398 N N . ALA A 1 191 ? 6.930 2.267 14.918 1.00 90.88 191 ALA A N 1
ATOM 1399 C CA . ALA A 1 191 ? 6.449 3.601 15.275 1.00 90.88 191 ALA A CA 1
ATOM 1400 C C . ALA A 1 191 ? 6.967 4.033 16.667 1.00 90.88 191 ALA A C 1
ATOM 1402 O O . ALA A 1 191 ? 7.320 3.184 17.496 1.00 90.88 191 ALA A O 1
ATOM 1403 N N . PRO A 1 192 ? 7.004 5.344 16.973 1.00 89.19 192 PRO A N 1
ATOM 1404 C CA . PRO A 1 192 ? 7.361 5.832 18.304 1.00 89.19 192 PRO A CA 1
ATOM 1405 C C . PRO A 1 192 ? 6.438 5.292 19.409 1.00 89.19 192 PRO A C 1
ATOM 1407 O O . PRO A 1 192 ? 5.230 5.143 19.219 1.00 89.19 192 PRO A O 1
ATOM 1410 N N . GLY A 1 193 ? 7.006 5.043 20.593 1.00 88.12 193 GLY A N 1
ATOM 1411 C CA . GLY A 1 193 ? 6.274 4.527 21.759 1.00 88.12 193 GLY A CA 1
ATOM 1412 C C . GLY A 1 193 ? 6.130 3.000 21.819 1.00 88.12 193 GLY A C 1
ATOM 1413 O O . GLY A 1 193 ? 5.383 2.502 22.652 1.00 88.12 193 GLY A O 1
ATOM 1414 N N . GLY A 1 194 ? 6.828 2.251 20.956 1.00 88.50 194 GLY A N 1
ATOM 1415 C CA . GLY A 1 194 ? 6.733 0.782 20.889 1.00 88.50 194 GLY A CA 1
ATOM 1416 C C . GLY A 1 194 ? 5.539 0.268 20.077 1.00 88.50 194 GLY A C 1
ATOM 1417 O O . GLY A 1 194 ? 5.365 -0.940 19.936 1.00 88.50 194 GLY A O 1
ATOM 1418 N N . ALA A 1 195 ? 4.744 1.181 19.518 1.00 93.88 195 ALA A N 1
ATOM 1419 C CA . ALA A 1 195 ? 3.710 0.888 18.540 1.00 93.88 195 ALA A CA 1
ATOM 1420 C C . ALA A 1 195 ? 4.306 0.552 17.161 1.00 93.88 195 ALA A C 1
ATOM 1422 O O . ALA A 1 195 ? 5.512 0.678 16.922 1.00 93.88 195 ALA A O 1
ATOM 1423 N N . ARG A 1 196 ? 3.444 0.147 16.227 1.00 94.81 196 ARG A N 1
ATOM 1424 C CA . ARG A 1 196 ? 3.797 -0.118 14.828 1.00 94.81 196 ARG A CA 1
ATOM 1425 C C . ARG A 1 196 ? 2.759 0.487 13.887 1.00 94.81 196 ARG A C 1
ATOM 1427 O O . ARG A 1 196 ? 1.576 0.522 14.233 1.00 94.81 196 ARG A O 1
ATOM 1434 N N . ILE A 1 197 ? 3.204 0.954 12.718 1.00 96.69 197 ILE A N 1
ATOM 1435 C CA . ILE A 1 197 ? 2.317 1.304 11.603 1.00 96.69 197 ILE A CA 1
ATOM 1436 C C . ILE A 1 197 ? 2.086 0.037 10.784 1.00 96.69 197 ILE A C 1
ATOM 1438 O O . ILE A 1 197 ? 3.017 -0.529 10.209 1.00 96.69 197 ILE A O 1
ATOM 1442 N N . LEU A 1 198 ? 0.837 -0.406 10.747 1.00 96.19 198 LEU A N 1
ATOM 1443 C CA . LEU A 1 198 ? 0.365 -1.521 9.945 1.00 96.19 198 LEU A CA 1
ATOM 1444 C C . LEU A 1 198 ? -0.241 -1.011 8.645 1.00 96.19 198 LEU A C 1
ATOM 1446 O O . LEU A 1 198 ? -1.028 -0.066 8.644 1.00 96.19 198 LEU A O 1
ATOM 1450 N N . ARG A 1 199 ? 0.067 -1.709 7.556 1.00 96.12 199 ARG A N 1
ATOM 1451 C CA . ARG A 1 199 ? -0.596 -1.562 6.263 1.00 96.12 199 ARG A CA 1
ATOM 1452 C C . ARG A 1 199 ? -1.174 -2.911 5.854 1.00 96.12 199 ARG A C 1
ATOM 1454 O O . ARG A 1 199 ? -0.456 -3.910 5.875 1.00 96.12 199 ARG A O 1
ATOM 1461 N N . ALA A 1 200 ? -2.433 -2.935 5.434 1.00 96.69 200 ALA A N 1
ATOM 1462 C CA . ALA A 1 200 ? -3.055 -4.080 4.779 1.00 96.69 200 ALA A CA 1
ATOM 1463 C C . ALA A 1 200 ? -3.801 -3.619 3.519 1.00 96.69 200 ALA A C 1
ATOM 1465 O O . ALA A 1 200 ? -4.548 -2.648 3.559 1.00 96.69 200 ALA A O 1
ATOM 1466 N N . ASP A 1 201 ? -3.618 -4.313 2.400 1.00 95.94 201 ASP A N 1
ATOM 1467 C CA . ASP A 1 201 ? -4.348 -4.047 1.154 1.00 95.94 201 ASP A CA 1
ATOM 1468 C C . ASP A 1 201 ? -5.333 -5.177 0.824 1.00 95.94 201 ASP A C 1
ATOM 1470 O O . ASP A 1 201 ? -5.114 -6.334 1.186 1.00 95.94 201 ASP A O 1
ATOM 1474 N N . GLY A 1 202 ? -6.380 -4.883 0.053 1.00 94.19 202 GLY A N 1
ATOM 1475 C CA . GLY A 1 202 ? -7.323 -5.882 -0.450 1.00 94.19 202 GLY A CA 1
ATOM 1476 C C . GLY A 1 202 ? -8.043 -5.481 -1.744 1.00 94.19 202 GLY A C 1
ATOM 1477 O O . GLY A 1 202 ? -7.702 -4.468 -2.371 1.00 94.19 202 GLY A O 1
ATOM 1478 N N . PRO A 1 203 ? -9.006 -6.301 -2.202 1.00 92.88 203 PRO A N 1
ATOM 1479 C CA . PRO A 1 203 ? -9.828 -6.001 -3.371 1.00 92.88 203 PRO A CA 1
ATOM 1480 C C . PRO A 1 203 ? -10.735 -4.800 -3.072 1.00 92.88 203 PRO A C 1
ATOM 1482 O O . PRO A 1 203 ? -11.607 -4.870 -2.214 1.00 92.88 203 PRO A O 1
ATOM 1485 N N . GLY A 1 204 ? -10.522 -3.675 -3.753 1.00 93.81 204 GLY A N 1
ATOM 1486 C CA . GLY A 1 204 ? -11.310 -2.462 -3.516 1.00 93.81 204 GLY A CA 1
ATOM 1487 C C . GLY A 1 204 ? -10.935 -1.636 -2.279 1.00 93.81 204 GLY A C 1
ATOM 1488 O O . GLY A 1 204 ? -11.541 -0.590 -2.092 1.00 93.81 204 GLY A O 1
ATOM 1489 N N . TRP A 1 205 ? -9.976 -2.054 -1.438 1.00 96.38 205 TRP A N 1
ATOM 1490 C CA . TRP A 1 205 ? -9.661 -1.347 -0.183 1.00 96.38 205 TRP A CA 1
ATOM 1491 C C . TRP A 1 205 ? -8.181 -1.338 0.216 1.00 96.38 205 TRP A C 1
ATOM 1493 O O . TRP A 1 205 ? -7.398 -2.218 -0.154 1.00 96.38 205 TRP A O 1
ATOM 1503 N N . SER A 1 206 ? -7.794 -0.330 0.994 1.00 97.44 206 SER A N 1
ATOM 1504 C CA . SER A 1 206 ? -6.503 -0.236 1.683 1.00 97.44 206 SER A CA 1
ATOM 1505 C C . SER A 1 206 ? -6.735 0.247 3.114 1.00 97.44 206 SER A C 1
ATOM 1507 O O . SER A 1 206 ? -7.555 1.131 3.340 1.00 97.44 206 SER A O 1
ATOM 1509 N N . LEU A 1 207 ? -6.037 -0.350 4.076 1.00 97.69 207 LEU A N 1
ATOM 1510 C CA . LEU A 1 207 ? -6.131 -0.055 5.503 1.00 97.69 207 LEU A CA 1
ATOM 1511 C C . LEU A 1 207 ? -4.748 0.324 6.033 1.00 97.69 207 LEU A C 1
ATOM 1513 O O . LEU A 1 207 ? -3.778 -0.411 5.833 1.00 97.69 207 LEU A O 1
ATOM 1517 N N . VAL A 1 208 ? -4.680 1.447 6.743 1.00 98.12 208 VAL A N 1
ATOM 1518 C CA . VAL A 1 208 ? -3.490 1.921 7.464 1.00 98.12 208 VAL A CA 1
ATOM 1519 C C . VAL A 1 208 ? -3.863 2.060 8.929 1.00 98.12 208 VAL A C 1
ATOM 1521 O O . VAL A 1 208 ? -4.907 2.621 9.235 1.00 98.12 208 VAL A O 1
ATOM 1524 N N . ALA A 1 209 ? -3.058 1.557 9.853 1.00 97.69 209 ALA A N 1
ATOM 1525 C CA . ALA A 1 209 ? -3.399 1.596 11.270 1.00 97.69 209 ALA A CA 1
ATOM 1526 C C . ALA A 1 209 ? -2.174 1.735 12.158 1.00 97.69 209 ALA A C 1
ATOM 1528 O O . ALA A 1 209 ? -1.079 1.321 11.785 1.00 97.69 209 ALA A O 1
ATOM 1529 N N . ARG A 1 210 ? -2.380 2.228 13.377 1.00 97.12 210 ARG A N 1
ATOM 1530 C CA . ARG A 1 210 ? -1.356 2.235 14.419 1.00 97.12 210 ARG A CA 1
ATOM 1531 C C . ARG A 1 210 ? -1.814 1.339 15.570 1.00 97.12 210 ARG A C 1
ATOM 1533 O O . ARG A 1 210 ? -2.921 1.488 16.079 1.00 97.12 210 ARG A O 1
ATOM 1540 N N . THR A 1 211 ? -0.979 0.373 15.958 1.00 95.62 211 THR A N 1
ATOM 1541 C CA . THR A 1 211 ? -1.354 -0.766 16.833 1.00 95.62 211 THR A CA 1
ATOM 1542 C C . THR A 1 211 ? -1.978 -0.396 18.187 1.00 95.62 211 THR A C 1
ATOM 1544 O O . THR A 1 211 ? -2.695 -1.201 18.782 1.00 95.62 211 THR A O 1
ATOM 1547 N N . ASP A 1 212 ? -1.694 0.798 18.701 1.00 94.31 212 ASP A N 1
ATOM 1548 C CA . ASP A 1 212 ? -2.141 1.325 19.993 1.00 94.31 212 ASP A CA 1
ATOM 1549 C C . ASP A 1 212 ? -3.240 2.405 19.893 1.00 94.31 212 ASP A C 1
ATOM 1551 O O . ASP A 1 212 ? -3.624 2.941 20.933 1.00 94.31 212 ASP A O 1
ATOM 1555 N N . ASP A 1 213 ? -3.772 2.701 18.701 1.00 94.69 213 ASP A N 1
ATOM 1556 C CA . ASP A 1 213 ? -4.660 3.848 18.434 1.00 94.69 213 ASP A CA 1
ATOM 1557 C C . ASP A 1 213 ? -5.829 3.476 17.482 1.00 94.69 213 ASP A C 1
ATOM 1559 O O . ASP A 1 213 ? -6.654 2.632 17.851 1.00 94.69 213 ASP A O 1
ATOM 1563 N N . ILE A 1 214 ? -5.931 4.093 16.296 1.00 95.44 214 ILE A N 1
ATOM 1564 C CA . ILE A 1 214 ? -7.019 3.918 15.312 1.00 95.44 214 ILE A CA 1
ATOM 1565 C C . ILE A 1 214 ? -6.529 3.274 14.002 1.00 95.44 214 ILE A C 1
ATOM 1567 O O . ILE A 1 214 ? -5.343 2.972 13.834 1.00 95.44 214 ILE A O 1
ATOM 1571 N N . ALA A 1 215 ? -7.447 3.089 13.051 1.00 97.19 215 ALA A N 1
ATOM 1572 C CA . ALA A 1 215 ? -7.136 2.819 11.648 1.00 97.19 215 ALA A CA 1
ATOM 1573 C C . ALA A 1 215 ? -7.780 3.859 10.715 1.00 97.19 215 ALA A C 1
ATOM 1575 O O . ALA A 1 215 ? -8.720 4.548 11.096 1.00 97.19 215 ALA A O 1
ATOM 1576 N N . PHE A 1 216 ? -7.298 3.924 9.481 1.00 97.44 216 PHE A N 1
ATOM 1577 C CA . PHE A 1 216 ? -7.888 4.607 8.337 1.00 97.44 216 PHE A CA 1
ATOM 1578 C C . PHE A 1 216 ? -8.158 3.573 7.241 1.00 97.44 216 PHE A C 1
ATOM 1580 O O . PHE A 1 216 ? -7.345 2.671 7.022 1.00 97.44 216 PHE A O 1
ATOM 1587 N N . VAL A 1 217 ? -9.286 3.706 6.548 1.00 97.06 217 VAL A N 1
ATOM 1588 C CA . VAL A 1 217 ? -9.682 2.874 5.407 1.00 97.06 217 VAL A CA 1
ATOM 1589 C C . VAL A 1 217 ? -9.896 3.766 4.189 1.00 97.06 217 VAL A C 1
ATOM 1591 O O . VAL A 1 217 ? -10.569 4.788 4.272 1.00 97.06 217 VAL A O 1
ATOM 1594 N N . LEU A 1 218 ? -9.333 3.355 3.058 1.00 96.69 218 LEU A N 1
ATOM 1595 C CA . LEU A 1 218 ? -9.494 3.979 1.749 1.00 96.69 218 LEU A CA 1
ATOM 1596 C C . LEU A 1 218 ? -10.122 2.954 0.802 1.00 96.69 218 LEU A C 1
ATOM 1598 O O . LEU A 1 218 ? -9.838 1.755 0.914 1.00 96.69 218 LEU A O 1
ATOM 1602 N N . LEU A 1 219 ? -10.944 3.414 -0.140 1.00 95.19 219 LEU A N 1
ATOM 1603 C CA . LEU A 1 219 ? -11.786 2.569 -0.992 1.00 95.19 219 LEU A CA 1
ATOM 1604 C C . LEU A 1 219 ? -11.618 2.911 -2.481 1.00 95.19 219 LEU A C 1
ATOM 1606 O O . LEU A 1 219 ? -11.275 4.034 -2.831 1.00 95.19 219 LEU A O 1
ATOM 1610 N N . ASP A 1 220 ? -11.872 1.952 -3.374 1.00 92.12 220 ASP A N 1
ATOM 1611 C CA . ASP A 1 220 ? -12.017 2.241 -4.814 1.00 92.12 220 ASP A CA 1
ATOM 1612 C C . ASP A 1 220 ? -13.383 2.881 -5.127 1.00 92.12 220 ASP A C 1
ATOM 1614 O O . ASP A 1 220 ? -13.493 3.665 -6.064 1.00 92.12 220 ASP A O 1
ATOM 1618 N N . ASP A 1 221 ? -14.411 2.563 -4.334 1.00 89.56 221 ASP A N 1
ATOM 1619 C CA . ASP A 1 221 ? -15.795 3.030 -4.485 1.00 89.56 221 ASP A CA 1
ATOM 1620 C C . ASP A 1 221 ? -16.120 4.351 -3.759 1.00 89.56 221 ASP A C 1
ATOM 1622 O O . ASP A 1 221 ? -17.144 4.964 -4.058 1.00 89.56 221 ASP A O 1
ATOM 1626 N N . GLU A 1 222 ? -15.236 4.837 -2.882 1.00 90.12 222 GLU A N 1
ATOM 1627 C CA . GLU A 1 222 ? -15.322 6.166 -2.251 1.00 90.12 222 GLU A CA 1
ATOM 1628 C C . GLU A 1 222 ? -14.013 6.944 -2.552 1.00 90.12 222 GLU A C 1
ATOM 1630 O O . GLU A 1 222 ? -13.080 6.936 -1.746 1.00 90.12 222 GLU A O 1
ATOM 1635 N N . PRO A 1 223 ? -13.872 7.532 -3.762 1.00 88.06 223 PRO A N 1
ATOM 1636 C CA . PRO A 1 223 ? -12.609 8.089 -4.251 1.00 88.06 223 PRO A CA 1
ATOM 1637 C C . PRO A 1 223 ? -12.200 9.376 -3.527 1.00 88.06 223 PRO A C 1
ATOM 1639 O O . PRO A 1 223 ? -12.977 10.323 -3.444 1.00 88.06 223 PRO A O 1
ATOM 1642 N N . GLY A 1 224 ? -10.952 9.430 -3.055 1.00 84.44 224 GLY A N 1
ATOM 1643 C CA . GLY A 1 224 ? -10.409 10.571 -2.306 1.00 84.44 224 GLY A CA 1
ATOM 1644 C C . GLY A 1 224 ? -10.842 10.648 -0.836 1.00 84.44 224 GLY A C 1
ATOM 1645 O O . GLY A 1 224 ? -10.247 11.412 -0.079 1.00 84.44 224 GLY A O 1
ATOM 1646 N N . GLU A 1 225 ? -11.813 9.836 -0.411 1.00 91.38 225 GLU A N 1
ATOM 1647 C CA . GLU A 1 225 ? -12.256 9.760 0.981 1.00 91.38 225 GLU A CA 1
ATOM 1648 C C . GLU A 1 225 ? -11.302 8.909 1.834 1.00 91.38 225 GLU A C 1
ATOM 1650 O O . GLU A 1 225 ? -10.788 7.867 1.411 1.00 91.38 225 GLU A O 1
ATOM 1655 N N . VAL A 1 226 ? -11.084 9.349 3.075 1.00 94.00 226 VAL A N 1
ATOM 1656 C CA . VAL A 1 226 ? -10.247 8.662 4.068 1.00 94.00 226 VAL A CA 1
ATOM 1657 C C . VAL A 1 226 ? -11.102 8.406 5.301 1.00 94.00 226 VAL A C 1
ATOM 1659 O O . VAL A 1 226 ? -11.334 9.302 6.107 1.00 94.00 226 VAL A O 1
ATOM 1662 N N . LEU A 1 227 ? -11.594 7.176 5.447 1.00 93.88 227 LEU A N 1
ATOM 1663 C CA . LEU A 1 227 ? -12.559 6.798 6.477 1.00 93.88 227 LEU A CA 1
ATOM 1664 C C . LEU A 1 227 ? -11.841 6.405 7.779 1.00 93.88 227 LEU A C 1
ATOM 1666 O O . LEU A 1 227 ? -11.206 5.346 7.820 1.00 93.88 227 LEU A O 1
ATOM 1670 N N . PRO A 1 228 ? -11.929 7.190 8.868 1.00 94.56 228 PRO A N 1
ATOM 1671 C CA . PRO A 1 228 ? -11.264 6.843 10.111 1.00 94.56 228 PRO A CA 1
ATOM 1672 C C . PRO A 1 228 ? -12.100 5.838 10.922 1.00 94.56 228 PRO A C 1
ATOM 1674 O O . PRO A 1 228 ? -13.318 5.949 11.066 1.00 94.56 228 PRO A O 1
ATOM 1677 N N . VAL A 1 229 ? -11.423 4.844 11.486 1.00 93.69 229 VAL A N 1
ATOM 1678 C CA . VAL A 1 229 ? -12.000 3.704 12.200 1.00 93.69 229 VAL A CA 1
ATOM 1679 C C . VAL A 1 229 ? -11.499 3.722 13.640 1.00 93.69 229 VAL A C 1
ATOM 1681 O O . VAL A 1 229 ? -10.382 3.295 13.944 1.00 93.69 229 VAL A O 1
ATOM 1684 N N . GLY A 1 230 ? -12.348 4.224 14.536 1.00 92.38 230 GLY A N 1
ATOM 1685 C CA . GLY A 1 230 ? -12.077 4.268 15.969 1.00 92.38 230 GLY A CA 1
ATOM 1686 C C . GLY A 1 230 ? -11.862 2.877 16.573 1.00 92.38 230 GLY A C 1
ATOM 1687 O O . GLY A 1 230 ? -12.493 1.900 16.174 1.00 92.38 230 GLY A O 1
ATOM 1688 N N . ARG A 1 231 ? -10.989 2.804 17.584 1.00 91.56 231 ARG A N 1
ATOM 1689 C CA . ARG A 1 231 ? -10.462 1.558 18.166 1.00 91.56 231 ARG A CA 1
ATOM 1690 C C . ARG A 1 231 ? -11.522 0.509 18.536 1.00 91.56 231 ARG A C 1
ATOM 1692 O O . ARG A 1 231 ? -11.374 -0.661 18.196 1.00 91.56 231 ARG A O 1
ATOM 1699 N N . GLY A 1 232 ? -12.590 0.910 19.229 1.00 86.94 232 GLY A N 1
ATOM 1700 C CA . GLY A 1 232 ? -13.662 -0.004 19.646 1.00 86.94 232 GLY A CA 1
ATOM 1701 C C . GLY A 1 232 ? -13.164 -1.249 20.414 1.00 86.94 232 GLY A C 1
ATOM 1702 O O . GLY A 1 232 ? -12.091 -1.211 21.020 1.00 86.94 232 GLY A O 1
ATOM 1703 N N . PRO A 1 233 ? -13.940 -2.351 20.416 1.00 86.81 233 PRO A N 1
ATOM 1704 C CA . PRO A 1 233 ? -13.533 -3.618 21.029 1.00 86.81 233 PRO A CA 1
ATOM 1705 C C . PRO A 1 233 ? -12.760 -4.553 20.078 1.00 86.81 233 PRO A C 1
ATOM 1707 O O . PRO A 1 233 ? -11.943 -5.345 20.538 1.00 86.81 233 PRO A O 1
ATOM 1710 N N . GLU A 1 234 ? -13.006 -4.487 18.765 1.00 88.50 234 GLU A N 1
ATOM 1711 C CA . GLU A 1 234 ? -12.527 -5.496 17.801 1.00 88.50 234 GLU A CA 1
ATOM 1712 C C . GLU A 1 234 ? -11.196 -5.145 17.120 1.00 88.50 234 GLU A C 1
ATOM 1714 O O . GLU A 1 234 ? -10.412 -6.052 16.820 1.0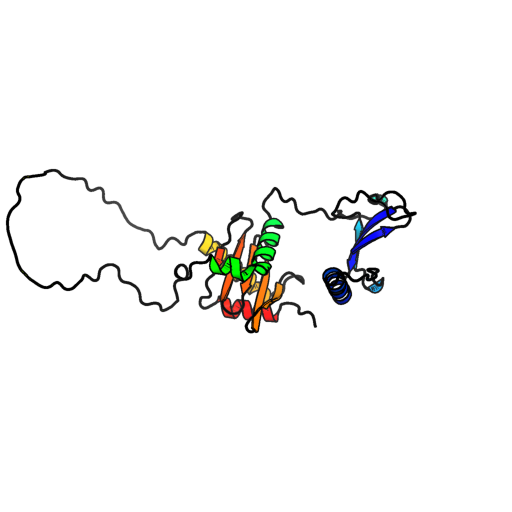0 88.50 234 GLU A O 1
ATOM 1719 N N . LEU A 1 235 ? -10.916 -3.852 16.891 1.00 94.00 235 LEU A N 1
ATOM 1720 C CA . LEU A 1 235 ? -9.728 -3.417 16.147 1.00 94.00 235 LEU A CA 1
ATOM 1721 C C . LEU A 1 235 ? -8.408 -3.849 16.815 1.00 94.00 235 LEU A C 1
ATOM 1723 O O . LEU A 1 235 ? -7.562 -4.370 16.094 1.00 94.00 235 LEU A O 1
ATOM 1727 N N . PRO A 1 236 ? -8.198 -3.745 18.149 1.00 95.19 236 PRO A N 1
ATOM 1728 C CA . PRO A 1 236 ? -6.919 -4.120 18.762 1.00 95.19 236 PRO A CA 1
ATOM 1729 C C . PRO A 1 236 ? -6.537 -5.579 18.492 1.00 95.19 236 PRO A C 1
ATOM 1731 O O . PRO A 1 236 ? -5.419 -5.861 18.070 1.00 95.19 236 PRO A O 1
ATOM 1734 N N . GLY A 1 237 ? -7.495 -6.498 18.648 1.00 95.38 237 GLY A N 1
ATOM 1735 C CA . GLY A 1 237 ? -7.297 -7.921 18.371 1.00 95.38 237 GLY A CA 1
ATOM 1736 C C . GLY A 1 237 ? -7.265 -8.270 16.879 1.00 95.38 237 GLY A C 1
ATOM 1737 O O . GLY A 1 237 ? -6.979 -9.415 16.535 1.00 95.38 237 GLY A O 1
ATOM 1738 N N . LEU A 1 238 ? -7.595 -7.336 15.978 1.00 96.12 238 LEU A N 1
ATOM 1739 C 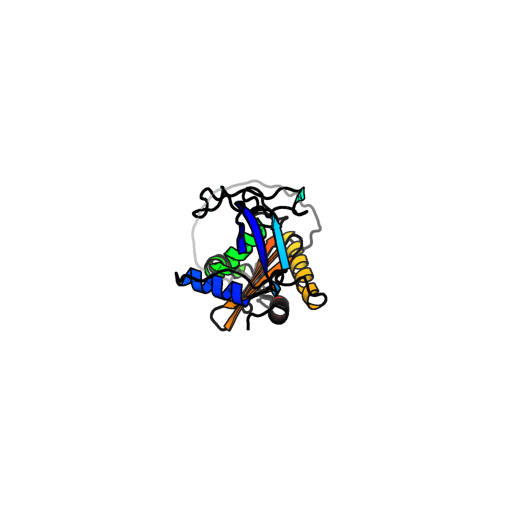CA . LEU A 1 238 ? -7.306 -7.454 14.544 1.00 96.12 238 LEU A CA 1
ATOM 1740 C C . LEU A 1 238 ? -5.871 -7.001 14.255 1.00 96.12 238 LEU A C 1
ATOM 1742 O O . LEU A 1 238 ? -5.107 -7.755 13.660 1.00 96.12 238 LEU A O 1
ATOM 1746 N N . LEU A 1 239 ? -5.487 -5.813 14.728 1.00 96.56 239 LEU A N 1
ATOM 1747 C CA . LEU A 1 239 ? -4.157 -5.244 14.507 1.00 96.56 239 LEU A CA 1
ATOM 1748 C C . LEU A 1 239 ? -3.044 -6.125 15.090 1.00 96.56 239 LEU A C 1
ATOM 1750 O O . LEU A 1 239 ? -2.043 -6.347 14.418 1.00 96.56 239 LEU A O 1
ATOM 1754 N N . GLU A 1 240 ? -3.228 -6.706 16.279 1.00 95.25 240 GLU A N 1
ATOM 1755 C CA . GLU A 1 240 ? -2.248 -7.639 16.856 1.00 95.25 240 GLU A CA 1
ATOM 1756 C C . GLU A 1 240 ? -2.062 -8.904 15.994 1.00 95.25 240 GLU A C 1
ATOM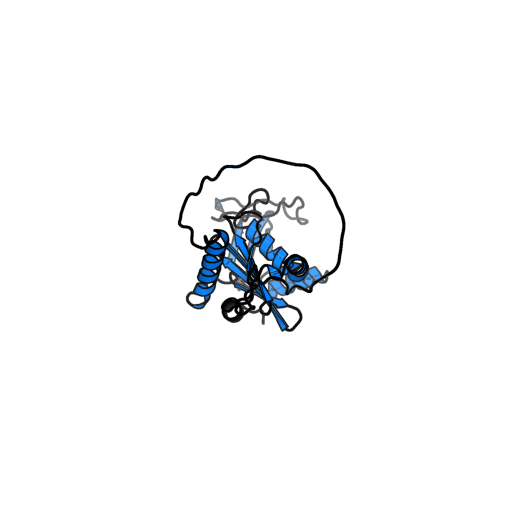 1758 O O . GLU A 1 240 ? -0.949 -9.407 15.843 1.00 95.25 240 GLU A O 1
ATOM 1763 N N . ALA A 1 241 ? -3.138 -9.416 15.386 1.00 95.19 241 ALA A N 1
ATOM 1764 C CA . ALA A 1 241 ? -3.064 -10.577 14.500 1.00 95.19 241 ALA A CA 1
ATOM 1765 C C . ALA A 1 241 ? -2.383 -10.230 13.162 1.00 95.19 241 ALA A C 1
ATOM 1767 O O . ALA A 1 241 ? -1.548 -10.999 12.682 1.00 95.19 241 ALA A O 1
ATOM 1768 N N . LEU A 1 242 ? -2.679 -9.048 12.606 1.00 95.19 242 LEU A N 1
ATOM 1769 C CA . LEU A 1 242 ? -2.035 -8.530 11.397 1.00 95.19 242 LEU A CA 1
ATOM 1770 C C . LEU A 1 242 ? -0.538 -8.229 11.616 1.00 95.19 242 LEU A C 1
ATOM 1772 O O . LEU A 1 242 ? 0.271 -8.536 10.745 1.00 95.19 242 LEU A O 1
ATOM 1776 N N . ASP A 1 243 ? -0.131 -7.719 12.784 1.00 93.62 243 ASP A N 1
ATOM 1777 C CA . ASP A 1 243 ? 1.292 -7.530 13.118 1.00 93.62 243 ASP A CA 1
ATOM 1778 C C . ASP A 1 243 ? 2.054 -8.850 13.303 1.00 93.62 243 ASP A C 1
ATOM 1780 O O . ASP A 1 243 ? 3.250 -8.951 13.004 1.00 93.62 243 ASP A O 1
ATOM 1784 N N . ARG A 1 244 ? 1.365 -9.882 13.800 1.00 92.00 244 ARG A N 1
ATOM 1785 C CA . ARG A 1 244 ? 1.955 -11.209 13.993 1.00 92.00 244 ARG A CA 1
ATOM 1786 C C . ARG A 1 244 ? 2.151 -11.959 12.674 1.00 92.00 244 ARG A C 1
ATOM 1788 O O . ARG A 1 244 ? 3.076 -12.760 12.589 1.00 92.00 244 ARG A O 1
ATOM 1795 N N . MET A 1 245 ? 1.315 -11.701 11.662 1.00 91.12 245 MET A N 1
ATOM 1796 C CA . MET A 1 245 ? 1.464 -12.286 10.320 1.00 91.12 245 MET A CA 1
ATOM 1797 C C . MET A 1 245 ? 2.320 -11.444 9.360 1.00 91.12 245 MET A C 1
ATOM 1799 O O . MET A 1 245 ? 2.758 -11.959 8.332 1.00 91.12 245 MET A O 1
ATOM 1803 N N . ALA A 1 246 ? 2.533 -10.156 9.649 1.00 88.69 246 ALA A N 1
ATOM 1804 C CA . ALA A 1 246 ? 3.350 -9.283 8.816 1.00 88.69 246 ALA A CA 1
ATOM 1805 C C . ALA A 1 246 ? 4.795 -9.801 8.744 1.00 88.69 246 ALA A C 1
ATOM 1807 O O . ALA A 1 246 ? 5.439 -10.016 9.773 1.00 88.69 246 ALA A O 1
ATOM 1808 N N . VAL A 1 247 ? 5.316 -9.967 7.524 1.00 76.56 247 VAL A N 1
ATOM 1809 C CA . VAL A 1 247 ? 6.714 -10.364 7.308 1.00 76.56 247 VAL A CA 1
ATOM 1810 C C . VAL A 1 247 ? 7.630 -9.281 7.876 1.00 76.56 247 VAL A C 1
ATOM 1812 O O . VAL A 1 247 ? 7.447 -8.092 7.605 1.00 76.56 247 VAL A O 1
ATOM 1815 N N . ARG A 1 248 ? 8.607 -9.701 8.678 1.00 68.75 248 ARG A N 1
ATOM 1816 C CA . ARG A 1 248 ? 9.554 -8.822 9.366 1.00 68.75 248 ARG A CA 1
ATOM 1817 C C . ARG A 1 248 ? 10.909 -8.903 8.663 1.00 68.75 248 ARG A C 1
ATOM 1819 O O . ARG A 1 248 ? 11.389 -10.020 8.476 1.00 68.75 248 ARG A O 1
ATOM 1826 N N . PRO A 1 249 ? 11.542 -7.769 8.315 1.00 54.00 249 PRO A N 1
ATOM 1827 C CA . PRO A 1 249 ? 12.993 -7.725 8.187 1.00 54.00 249 PRO A CA 1
ATOM 1828 C C . PRO A 1 249 ? 13.621 -8.227 9.497 1.00 54.00 249 PRO A C 1
ATOM 1830 O O . PRO A 1 249 ? 13.093 -7.928 10.576 1.00 54.00 249 PRO A O 1
ATOM 1833 N N . LEU A 1 250 ? 14.691 -9.015 9.385 1.00 43.12 250 LEU A N 1
ATOM 1834 C CA . LEU A 1 250 ? 15.484 -9.524 10.511 1.00 43.12 250 LEU A CA 1
ATOM 1835 C C . LEU A 1 250 ? 16.627 -8.562 10.857 1.00 43.12 250 LEU A C 1
ATOM 1837 O O . LEU A 1 250 ? 17.143 -7.925 9.913 1.00 43.12 250 LEU A O 1
#

Sequence (250 aa):
MLGQDGEGARWTVVVDDVSLVAVAIASWDCGMEHDLSPDEHTVVAALPGWPLPVAVAAPNVPAPHDPGPDVVDGPRLTPPDVEVWGPAQRRLGADEIALQWAVWREQVDDTAFPRPGGPARTPGAGEPARDGADDEAGDEAGDEAGDSAQNGAGDGPAVRPGHHRIRQVLAEARAYVDSPPPLGRVRSAFAPGGARILRADGPGWSLVARTDDIAFVLLDDEPGEVLPVGRGPELPGLLEALDRMAVRPL

Radius of gyration: 29.04 Å; chains: 1; bounding box: 82×64×72 Å

Foldseek 3Di:
DWDADQQQWIKDWDFPPPVLVVVVVVCVVVVHDDDSDDDPVRGPDIAWHAQDDDDDDDPNGDHHDTDDCVVDPDDHDHPPDPVDFDDPVQVVVLVVCLVPVVVVVVPDDPVVDPAVPDDDPPDDPDDDDDDDDDDDDDDDDDDDDDDDDDDDDDDDPPCDVVNVVVVVVLVVLQVCLVVPDPAPQWAWADDPPRWIWIWHDDDQKIKTDILVWWIWMDGSVDGPDIRIGGCYDVNNVSSVSSVVPHDDDD